Protein AF-A0A7R9QXA3-F1 (afdb_monomer_lite)

Radius of gyration: 23.22 Å; chains: 1; bounding box: 45×48×70 Å

Structure (mmCIF, N/CA/C/O backbone):
data_AF-A0A7R9QXA3-F1
#
_entry.id   AF-A0A7R9QXA3-F1
#
loop_
_atom_site.group_PDB
_atom_site.id
_atom_site.type_symbol
_atom_site.label_atom_id
_atom_site.label_alt_id
_atom_site.label_comp_id
_atom_site.label_asym_id
_atom_site.label_entity_id
_atom_site.label_seq_id
_atom_site.pdbx_PDB_ins_code
_atom_site.Cartn_x
_atom_site.Cartn_y
_atom_site.Cartn_z
_atom_site.occupancy
_atom_site.B_iso_or_equiv
_atom_site.auth_seq_id
_atom_site.auth_comp_id
_atom_site.auth_asym_id
_atom_site.auth_atom_id
_atom_site.pdbx_PDB_model_num
ATOM 1 N N . MET A 1 1 ? 7.441 -23.149 42.190 1.00 55.53 1 MET A N 1
ATOM 2 C CA . MET A 1 1 ? 7.348 -21.675 42.296 1.00 55.53 1 MET A CA 1
ATOM 3 C C . MET A 1 1 ? 7.356 -21.295 43.774 1.00 55.53 1 MET A C 1
ATOM 5 O O . MET A 1 1 ? 6.977 -22.142 44.576 1.00 55.53 1 MET A O 1
ATOM 9 N N . SER A 1 2 ? 7.862 -20.114 44.147 1.00 54.97 2 SER A N 1
ATOM 10 C CA . SER A 1 2 ? 8.079 -19.719 45.555 1.00 54.97 2 SER A CA 1
ATOM 11 C C . SER A 1 2 ? 6.863 -19.066 46.222 1.00 54.97 2 SER A C 1
ATOM 13 O O . SER A 1 2 ? 6.828 -18.994 47.446 1.00 54.97 2 SER A O 1
ATOM 15 N N . GLY A 1 3 ? 5.878 -18.591 45.449 1.00 56.03 3 GLY A N 1
ATOM 16 C CA . GLY A 1 3 ? 4.707 -17.869 45.967 1.00 56.03 3 GLY A CA 1
ATOM 17 C C . GLY A 1 3 ? 5.020 -16.459 46.485 1.00 56.03 3 GLY A C 1
ATOM 18 O O . GLY A 1 3 ? 4.119 -15.750 46.926 1.00 56.03 3 GLY A O 1
ATOM 19 N N . GLU A 1 4 ? 6.280 -16.027 46.422 1.00 53.72 4 GLU A N 1
ATOM 20 C CA . GLU A 1 4 ? 6.673 -14.659 46.749 1.00 53.72 4 GLU A CA 1
ATOM 21 C C . GLU A 1 4 ? 6.278 -13.708 45.607 1.00 53.72 4 GLU A C 1
ATOM 23 O O . GLU A 1 4 ? 6.425 -14.038 44.431 1.00 53.72 4 GLU A O 1
ATOM 28 N N . ASN A 1 5 ? 5.779 -12.516 45.952 1.00 57.50 5 ASN A N 1
ATOM 29 C CA . ASN A 1 5 ? 5.377 -11.460 45.009 1.00 57.50 5 ASN A CA 1
ATOM 30 C C . ASN A 1 5 ? 4.320 -11.863 43.959 1.00 57.50 5 ASN A C 1
ATOM 32 O O . ASN A 1 5 ? 4.353 -11.344 42.847 1.00 57.50 5 ASN A O 1
ATOM 36 N N . TYR A 1 6 ? 3.367 -12.732 44.318 1.00 66.75 6 TYR A N 1
ATOM 37 C CA . TYR A 1 6 ? 2.263 -13.177 43.444 1.00 66.75 6 TYR A CA 1
ATOM 38 C C . TYR A 1 6 ? 2.692 -14.014 42.228 1.00 66.75 6 TYR A C 1
ATOM 40 O O . TYR A 1 6 ? 1.906 -14.218 41.315 1.00 66.75 6 TYR A O 1
ATOM 48 N N . ALA A 1 7 ? 3.910 -14.563 42.223 1.00 65.12 7 ALA A N 1
ATOM 49 C CA . ALA A 1 7 ? 4.328 -15.526 41.207 1.00 65.12 7 ALA A CA 1
ATOM 50 C C . ALA A 1 7 ? 3.708 -16.911 41.485 1.00 65.12 7 ALA A C 1
ATOM 52 O O . ALA A 1 7 ? 4.357 -17.801 42.051 1.00 65.12 7 ALA A O 1
ATOM 53 N N . ASP A 1 8 ? 2.430 -17.071 41.138 1.00 78.38 8 ASP A N 1
ATOM 54 C CA . ASP A 1 8 ? 1.644 -18.291 41.358 1.00 78.38 8 ASP A CA 1
ATOM 55 C C . ASP A 1 8 ? 1.136 -18.973 40.070 1.00 78.38 8 ASP A C 1
ATOM 57 O O . ASP A 1 8 ? 0.600 -20.088 40.138 1.00 78.38 8 ASP A O 1
ATOM 61 N N . SER A 1 9 ? 1.408 -18.344 38.924 1.00 83.69 9 SER A N 1
ATOM 62 C CA . SER A 1 9 ? 1.053 -18.731 37.559 1.00 83.69 9 SER A CA 1
ATOM 63 C C . SER A 1 9 ? 2.282 -19.077 36.706 1.00 83.69 9 SER A C 1
ATOM 65 O O . SER A 1 9 ? 3.406 -18.683 37.015 1.00 83.69 9 SER A O 1
ATOM 67 N N . TRP A 1 10 ? 2.090 -19.856 35.635 1.00 80.81 10 TRP A N 1
ATOM 68 C CA . TRP A 1 10 ? 3.156 -20.174 34.664 1.00 80.81 10 TRP A CA 1
ATOM 69 C C . TRP A 1 10 ? 3.353 -19.040 33.654 1.00 80.81 10 TRP A C 1
ATOM 71 O O . TRP A 1 10 ? 4.457 -18.874 33.139 1.00 80.81 10 TRP A O 1
ATOM 81 N N . ILE A 1 11 ? 2.318 -18.227 33.432 1.00 81.00 11 ILE A N 1
ATOM 82 C CA . ILE A 1 11 ? 2.382 -16.990 32.655 1.00 81.00 11 ILE A CA 1
ATOM 83 C C . ILE A 1 11 ? 1.708 -15.880 33.474 1.00 81.00 11 ILE A C 1
ATOM 85 O O . ILE A 1 11 ? 0.520 -15.979 33.770 1.00 81.00 11 ILE A O 1
ATOM 89 N N . ASP A 1 12 ? 2.465 -14.832 33.809 1.00 81.00 12 ASP A N 1
ATOM 90 C CA . ASP A 1 12 ? 1.991 -13.592 34.446 1.00 81.00 12 ASP A CA 1
ATOM 91 C C . ASP A 1 12 ? 2.119 -12.458 33.420 1.00 81.00 12 ASP A C 1
ATOM 93 O O . ASP A 1 12 ? 3.227 -12.107 33.001 1.00 81.00 12 ASP A O 1
ATOM 97 N N . VAL A 1 13 ? 0.980 -11.909 32.994 1.00 75.56 13 VAL A N 1
ATOM 98 C CA . VAL A 1 13 ? 0.919 -10.817 32.019 1.00 75.56 13 VAL A CA 1
ATOM 99 C C . VAL A 1 13 ? 0.443 -9.528 32.677 1.00 75.56 13 VAL A C 1
ATOM 101 O O . VAL A 1 13 ? -0.593 -9.474 33.348 1.00 75.56 13 VAL A O 1
ATOM 104 N N . LYS A 1 14 ? 1.187 -8.450 32.409 1.00 74.81 14 LYS A N 1
ATOM 105 C CA . LYS A 1 14 ? 0.900 -7.079 32.848 1.00 74.81 14 LYS A CA 1
ATOM 106 C C . LYS A 1 14 ? 0.872 -6.176 31.615 1.00 74.81 14 LYS A C 1
ATOM 108 O O . LYS A 1 14 ? 1.889 -6.063 30.944 1.00 74.81 14 LYS A O 1
ATOM 113 N N . GLY A 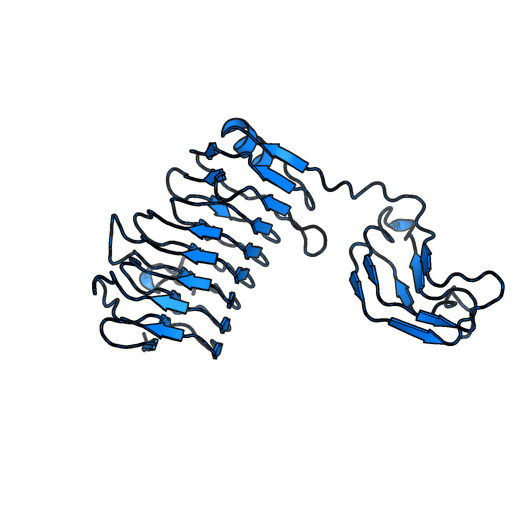1 15 ? -0.260 -5.529 31.328 1.00 65.88 15 GLY A N 1
ATOM 114 C CA . GLY A 1 15 ? -0.445 -4.687 30.126 1.00 65.88 15 GLY A CA 1
ATOM 115 C C . GLY A 1 15 ? -1.594 -5.151 29.216 1.00 65.88 15 GLY A C 1
ATOM 116 O O . GLY A 1 15 ? -2.358 -6.030 29.608 1.00 65.88 15 GLY A O 1
ATOM 117 N N . GLU A 1 16 ? -1.766 -4.532 28.045 1.00 70.69 16 GLU A N 1
ATOM 118 C CA . GLU A 1 16 ? -2.923 -4.738 27.145 1.00 70.69 16 GLU A CA 1
ATOM 119 C C . GLU A 1 16 ? -2.516 -5.275 25.764 1.00 70.69 16 GLU A C 1
ATOM 121 O O . GLU A 1 16 ? -1.394 -5.036 25.320 1.00 70.69 16 GLU A O 1
ATOM 126 N N . GLY A 1 17 ? -3.456 -5.921 25.066 1.00 65.38 17 GLY A N 1
ATOM 127 C CA . GLY A 1 17 ? -3.336 -6.257 23.640 1.00 65.38 17 GLY A CA 1
ATOM 128 C C . GLY A 1 17 ? -2.433 -7.449 23.309 1.00 65.38 17 GLY A C 1
ATOM 129 O O . GLY A 1 17 ? -2.059 -7.637 22.152 1.00 65.38 17 GLY A O 1
ATOM 130 N N . TYR A 1 18 ? -2.071 -8.270 24.293 1.00 73.94 18 TYR A N 1
ATOM 131 C CA . TYR A 1 18 ? -1.284 -9.476 24.056 1.00 73.94 18 TYR A CA 1
ATOM 132 C C . TYR A 1 18 ? -2.115 -10.538 23.337 1.00 73.94 18 TYR A C 1
ATOM 134 O O . TYR A 1 18 ? -3.265 -10.784 23.682 1.00 73.94 18 TYR A O 1
ATOM 142 N N . THR A 1 19 ? -1.519 -11.227 22.372 1.00 76.75 19 THR A N 1
ATOM 143 C CA . THR A 1 19 ? -2.078 -12.467 21.825 1.00 76.75 19 THR A CA 1
ATOM 144 C C . THR A 1 19 ? -1.227 -13.641 22.303 1.00 76.75 19 THR A C 1
ATOM 146 O O . THR A 1 19 ? -0.012 -13.642 22.141 1.00 76.75 19 THR A O 1
ATOM 149 N N . ILE A 1 20 ? -1.874 -14.614 22.931 1.00 69.56 20 ILE A N 1
ATOM 150 C CA . ILE A 1 20 ? -1.326 -15.826 23.530 1.00 69.56 20 ILE A CA 1
ATOM 151 C C . ILE A 1 20 ? -2.040 -16.971 22.816 1.00 69.56 20 ILE A C 1
ATOM 153 O O . ILE A 1 20 ? -3.255 -17.052 22.885 1.00 69.56 20 ILE A O 1
ATOM 157 N N . GLU A 1 21 ? -1.328 -17.805 22.070 1.00 61.28 21 GLU A N 1
ATOM 158 C CA . GLU A 1 21 ? -1.884 -18.931 21.303 1.00 61.28 21 GLU A CA 1
ATOM 159 C C . GLU A 1 21 ? -0.980 -20.179 21.542 1.00 61.28 21 GLU A C 1
ATOM 161 O O . GLU A 1 21 ? 0.178 -20.009 21.907 1.00 61.28 21 GLU A O 1
ATOM 166 N N . ASP A 1 22 ? -1.454 -21.416 21.359 1.00 71.50 22 ASP A N 1
ATOM 167 C CA . ASP A 1 22 ? -0.717 -22.714 21.479 1.00 71.50 22 ASP A CA 1
ATOM 168 C C . ASP A 1 22 ? -0.169 -23.204 22.852 1.00 71.50 22 ASP A C 1
ATOM 170 O O . ASP A 1 22 ? 0.893 -23.828 22.874 1.00 71.50 22 ASP A O 1
ATOM 174 N N . ASN A 1 23 ? -0.847 -23.053 24.006 1.00 67.56 23 ASN A N 1
ATOM 175 C CA . ASN A 1 23 ? -0.221 -23.437 25.304 1.00 67.56 23 ASN A CA 1
ATOM 176 C C . ASN A 1 23 ? -0.635 -24.800 25.939 1.00 67.56 23 ASN A C 1
ATOM 178 O O . ASN A 1 23 ? -1.716 -25.341 25.772 1.00 67.56 23 ASN A O 1
ATOM 182 N N . GLU A 1 24 ? 0.211 -25.397 26.779 1.00 71.00 24 GLU A N 1
ATOM 183 C CA . GLU A 1 24 ? -0.114 -26.590 27.592 1.00 71.00 24 GLU A CA 1
ATOM 184 C C . GLU A 1 24 ? 0.810 -26.611 28.824 1.00 71.00 24 GLU A C 1
ATOM 186 O O . GLU A 1 24 ? 2.021 -26.461 28.698 1.00 71.00 24 GLU A O 1
ATOM 191 N N . GLY A 1 25 ? 0.260 -26.749 30.030 1.00 75.50 25 GLY A N 1
ATOM 192 C CA . GLY A 1 25 ? 0.951 -26.577 31.306 1.00 75.50 25 GLY A CA 1
ATOM 193 C C . GLY A 1 25 ? 0.484 -27.578 32.357 1.00 75.50 25 GLY A C 1
ATOM 194 O O . GLY A 1 25 ? -0.698 -27.920 32.455 1.00 75.50 25 GLY A O 1
ATOM 195 N N . ASN A 1 26 ? 1.428 -28.059 33.169 1.00 73.00 26 ASN A N 1
ATOM 196 C CA . ASN A 1 26 ? 1.184 -29.079 34.185 1.00 73.00 26 ASN A CA 1
ATOM 197 C C . ASN A 1 26 ? 1.869 -28.697 35.508 1.00 73.00 26 ASN A C 1
ATOM 199 O O . ASN A 1 26 ? 3.085 -28.836 35.641 1.00 73.00 26 ASN A O 1
ATOM 203 N N . HIS A 1 27 ? 1.044 -28.285 36.474 1.00 74.75 27 HIS A N 1
ATOM 204 C CA . HIS A 1 27 ? 1.327 -27.744 37.809 1.00 74.75 27 HIS A CA 1
ATOM 205 C C . HIS A 1 27 ? 1.565 -26.236 37.906 1.00 74.75 27 HIS A C 1
ATOM 207 O O . HIS A 1 27 ? 2.519 -25.688 37.357 1.00 74.75 27 HIS A O 1
ATOM 213 N N . SER A 1 28 ? 0.755 -25.593 38.748 1.00 74.56 28 SER A N 1
ATOM 214 C CA . SER A 1 28 ? 0.974 -24.232 39.234 1.00 74.56 28 SER A CA 1
ATOM 215 C C . SER A 1 28 ? 0.643 -24.112 40.724 1.00 74.56 28 SER A C 1
ATOM 217 O O . SER A 1 28 ? 0.016 -25.004 41.300 1.00 74.56 28 SER A O 1
ATOM 219 N N . LEU A 1 29 ? 1.109 -23.041 41.379 1.00 76.12 29 LEU A N 1
ATOM 220 C CA . LEU A 1 29 ? 0.797 -22.823 42.798 1.00 76.12 29 LEU A CA 1
ATOM 221 C C . LEU A 1 29 ? -0.662 -22.430 42.992 1.00 76.12 29 LEU A C 1
ATOM 223 O O . LEU A 1 29 ? -1.274 -22.838 43.979 1.00 76.12 29 LEU A O 1
ATOM 227 N N . LEU A 1 30 ? -1.199 -21.651 42.057 1.00 82.12 30 LEU A N 1
ATOM 228 C CA . LEU A 1 30 ? -2.597 -21.276 42.043 1.00 82.12 30 LEU A CA 1
ATOM 229 C C . LEU A 1 30 ? -3.110 -21.322 40.609 1.00 82.12 30 LEU A C 1
ATOM 231 O O . LEU A 1 30 ? -3.679 -22.333 40.202 1.00 82.12 30 LEU A O 1
ATOM 235 N N . ASP A 1 31 ? -2.875 -20.269 39.837 1.00 83.00 31 ASP A N 1
ATOM 236 C CA . ASP A 1 31 ? -3.493 -20.097 38.531 1.00 83.00 31 ASP A CA 1
ATOM 237 C C . ASP A 1 31 ? -2.641 -20.650 37.412 1.00 83.00 31 ASP A C 1
ATOM 239 O O . ASP A 1 31 ? -1.453 -20.919 37.557 1.00 83.00 31 ASP A O 1
ATOM 243 N N . GLY A 1 32 ? -3.281 -20.867 36.278 1.00 85.06 32 GLY A N 1
ATOM 244 C CA . GLY A 1 32 ? -2.578 -21.199 35.085 1.00 85.06 32 GLY A CA 1
ATOM 245 C C . GLY A 1 32 ? -1.896 -19.947 34.523 1.00 85.06 32 GLY A C 1
ATOM 246 O O . GLY A 1 32 ? -0.741 -19.649 34.812 1.00 85.06 32 GLY A O 1
ATOM 247 N N . ILE A 1 33 ? -2.654 -19.191 33.753 1.00 86.25 33 ILE A N 1
ATOM 248 C CA . ILE A 1 33 ? -2.251 -17.893 33.226 1.00 86.25 33 ILE A CA 1
ATOM 249 C C . ILE A 1 33 ? -2.926 -16.819 34.068 1.00 86.25 33 ILE A C 1
ATOM 251 O O . ILE A 1 33 ? -4.134 -16.894 34.295 1.00 86.25 33 ILE A O 1
ATOM 255 N N . GLN A 1 34 ? -2.171 -15.834 34.541 1.00 85.56 34 GLN A N 1
ATOM 256 C CA . GLN A 1 34 ? -2.676 -14.745 35.366 1.00 85.56 34 GLN A CA 1
ATOM 257 C C . GLN A 1 34 ? -2.498 -13.406 34.658 1.00 85.56 34 GLN A C 1
ATOM 259 O O . GLN A 1 34 ? -1.437 -13.085 34.123 1.00 85.56 34 GLN A O 1
ATOM 264 N N . LEU A 1 35 ? -3.571 -12.621 34.668 1.00 78.88 35 LEU A N 1
ATOM 265 C CA . LEU A 1 35 ? -3.619 -11.285 34.088 1.00 78.88 35 LEU A CA 1
ATOM 266 C C . LEU A 1 35 ? -3.746 -10.264 35.219 1.00 78.88 35 LEU A C 1
ATOM 268 O O . LEU A 1 35 ? -4.696 -10.319 36.013 1.00 78.88 35 LEU A O 1
ATOM 272 N N . HIS A 1 36 ? -2.806 -9.318 35.280 1.00 71.94 36 HIS A N 1
ATOM 273 C CA . HIS A 1 36 ? -2.823 -8.249 36.274 1.00 71.94 36 HIS A CA 1
ATOM 274 C C . HIS A 1 36 ? -3.273 -6.914 35.695 1.00 71.94 36 HIS A C 1
ATOM 276 O O . HIS A 1 36 ? -2.752 -6.412 34.697 1.00 71.94 36 HIS A O 1
ATOM 282 N N . TYR A 1 37 ? -4.154 -6.272 36.454 1.00 66.56 37 TYR A N 1
ATOM 283 C CA . TYR A 1 37 ? -4.395 -4.844 36.357 1.00 66.56 37 TYR A CA 1
ATOM 284 C C . TYR A 1 37 ? -3.283 -4.064 37.074 1.00 66.56 37 TYR A C 1
ATOM 286 O O . TYR A 1 37 ? -2.961 -4.335 38.234 1.00 66.56 37 TYR A O 1
ATOM 294 N N . VAL A 1 38 ? -2.703 -3.068 36.400 1.00 65.31 38 VAL A N 1
ATOM 295 C CA . VAL A 1 38 ? -1.665 -2.205 36.979 1.00 65.31 38 VAL A CA 1
ATOM 296 C C . VAL A 1 38 ? -2.313 -0.929 37.526 1.00 65.31 38 VAL A C 1
ATOM 298 O O . VAL A 1 38 ? -2.540 0.037 36.799 1.00 65.31 38 VAL A O 1
ATOM 301 N N . GLU A 1 39 ? -2.571 -0.898 38.840 1.00 59.47 39 GLU A N 1
ATOM 302 C CA . GLU A 1 39 ? -3.302 0.193 39.520 1.00 59.47 39 GLU A CA 1
ATOM 303 C C . GLU A 1 39 ? -2.738 1.601 39.270 1.00 59.47 39 GLU A C 1
ATOM 305 O O . GLU A 1 39 ? -3.495 2.572 39.237 1.00 59.47 39 GLU A O 1
ATOM 310 N N . LYS A 1 40 ? -1.420 1.735 39.071 1.00 60.38 40 LYS A N 1
ATOM 311 C CA . LYS A 1 40 ? -0.781 3.039 38.827 1.00 60.38 40 LYS A CA 1
ATOM 312 C C . LYS A 1 40 ? -0.994 3.579 37.411 1.00 60.38 40 LYS A C 1
ATOM 314 O O . LYS A 1 40 ? -0.894 4.788 37.231 1.00 60.38 40 LYS A O 1
ATOM 319 N N . ALA A 1 41 ? -1.272 2.715 36.435 1.00 54.88 41 ALA A N 1
ATOM 320 C CA . ALA A 1 41 ? -1.458 3.114 35.041 1.00 54.88 41 ALA A CA 1
ATOM 321 C C . ALA A 1 41 ? -2.935 3.347 34.679 1.00 54.88 41 ALA A C 1
ATOM 323 O O . ALA A 1 41 ? -3.209 4.033 33.704 1.00 54.88 41 ALA A O 1
ATOM 324 N N . LYS A 1 42 ? -3.887 2.814 35.464 1.00 54.06 42 LYS A N 1
ATOM 325 C CA . LYS A 1 42 ? -5.330 2.769 35.137 1.00 54.06 42 LYS A CA 1
ATOM 326 C C . LYS A 1 42 ? -5.683 2.089 33.801 1.00 54.06 42 LYS A C 1
ATOM 328 O O . LYS A 1 42 ? -6.824 2.170 33.366 1.00 54.06 42 LYS A O 1
ATOM 333 N N . VAL A 1 43 ? -4.720 1.399 33.197 1.00 55.22 43 VAL A N 1
ATOM 334 C CA . VAL A 1 43 ? -4.818 0.610 31.963 1.00 55.22 43 VAL A CA 1
ATOM 335 C C . VAL A 1 43 ? -3.925 -0.624 32.132 1.00 55.22 43 VAL A C 1
ATOM 337 O O . VAL A 1 43 ? -2.875 -0.536 32.780 1.00 55.22 43 VAL A O 1
ATOM 340 N N . GLY A 1 44 ? -4.351 -1.784 31.632 1.00 62.91 44 GLY A N 1
ATOM 341 C CA . GLY A 1 44 ? -3.630 -3.054 31.795 1.00 62.91 44 GLY A CA 1
ATOM 342 C C . GLY A 1 44 ? -4.520 -4.258 32.113 1.00 62.91 44 GLY A C 1
ATOM 343 O O . GLY A 1 44 ? -5.502 -4.153 32.841 1.00 62.91 44 GLY A O 1
ATOM 344 N N . GLY A 1 45 ? -4.144 -5.420 31.585 1.00 64.94 45 GLY A N 1
ATOM 345 C CA . GLY A 1 45 ? -4.890 -6.676 31.669 1.00 64.94 45 GLY A CA 1
ATOM 346 C C . GLY A 1 45 ? -5.964 -6.845 30.587 1.00 64.94 45 GLY A C 1
ATOM 347 O O . GLY A 1 45 ? -6.545 -7.920 30.494 1.00 64.94 45 GLY A O 1
ATOM 348 N N . CYS A 1 46 ? -6.193 -5.834 29.743 1.00 69.00 46 CYS A N 1
ATOM 349 C CA . CYS A 1 46 ? -7.307 -5.781 28.792 1.00 69.00 46 CYS A CA 1
ATOM 350 C C . CYS A 1 46 ? -6.946 -6.257 27.377 1.00 69.00 46 CYS A C 1
ATOM 352 O O . CYS A 1 46 ? -5.796 -6.179 26.952 1.00 69.00 46 CYS A O 1
ATOM 354 N N . GLU A 1 47 ? -7.962 -6.717 26.640 1.00 68.62 47 GLU A N 1
ATOM 355 C CA . GLU A 1 47 ? -7.881 -7.105 25.215 1.00 68.62 47 GLU A CA 1
ATOM 356 C C . GLU A 1 47 ? -6.865 -8.202 24.886 1.00 68.62 47 GLU A C 1
ATOM 358 O O . GLU A 1 47 ? -6.455 -8.366 23.739 1.00 68.62 47 GLU A O 1
ATOM 363 N N . ASN A 1 48 ? -6.475 -8.978 25.893 1.00 71.94 48 ASN A N 1
ATOM 364 C CA . ASN A 1 48 ? -5.563 -10.087 25.704 1.00 71.94 48 ASN A CA 1
ATOM 365 C C . ASN A 1 48 ? -6.315 -11.272 25.086 1.00 71.94 48 ASN A C 1
ATOM 367 O O . ASN A 1 48 ? -7.333 -11.720 25.617 1.00 71.94 48 ASN A O 1
ATOM 371 N N . LYS A 1 49 ? -5.828 -11.790 23.962 1.00 67.62 49 LYS A N 1
ATOM 372 C CA . LYS A 1 49 ? -6.319 -13.017 23.330 1.00 67.62 49 LYS A CA 1
ATOM 373 C C . LYS A 1 49 ? -5.505 -14.186 23.886 1.00 67.62 49 LYS A C 1
ATOM 375 O O . LYS A 1 49 ? -4.292 -14.081 23.913 1.00 67.62 49 LYS A O 1
ATOM 380 N N . ILE A 1 50 ? -6.138 -15.255 24.372 1.00 72.19 50 ILE A N 1
ATOM 381 C CA . ILE A 1 50 ? -5.463 -16.408 25.007 1.00 72.19 50 ILE A CA 1
ATOM 382 C C . ILE A 1 50 ? -6.071 -17.701 24.468 1.00 72.19 50 ILE A C 1
ATOM 384 O O . ILE A 1 50 ? -7.251 -17.946 24.719 1.00 72.19 50 ILE A O 1
ATOM 388 N N . ILE A 1 51 ? -5.335 -18.478 23.674 1.00 56.16 51 ILE A N 1
ATOM 389 C CA . ILE A 1 51 ? -5.853 -19.633 22.946 1.00 56.16 51 ILE A CA 1
ATOM 390 C C . ILE A 1 51 ? -4.885 -20.827 22.874 1.00 56.16 51 ILE A C 1
ATOM 392 O O . ILE A 1 51 ? -3.674 -20.726 22.999 1.00 56.16 51 ILE A O 1
ATOM 396 N N . HIS A 1 52 ? -5.498 -21.996 22.668 1.00 64.44 52 HIS A N 1
ATOM 397 C CA . HIS A 1 52 ? -4.929 -23.352 22.636 1.00 64.44 52 HIS A CA 1
ATOM 398 C C . HIS A 1 52 ? -4.229 -23.843 23.923 1.00 64.44 52 HIS A C 1
ATOM 400 O O . HIS A 1 52 ? -3.540 -24.852 23.861 1.00 64.44 52 HIS A O 1
ATOM 406 N N . ASP A 1 53 ? -4.466 -23.211 25.075 1.00 63.25 53 ASP A N 1
ATOM 407 C CA . ASP A 1 53 ? -3.982 -23.606 26.408 1.00 63.25 53 ASP A CA 1
ATOM 408 C C . ASP A 1 53 ? -4.582 -24.935 26.946 1.00 63.25 53 ASP A C 1
ATOM 410 O O . ASP A 1 53 ? -5.796 -25.142 26.895 1.00 63.25 53 ASP A O 1
ATOM 414 N N . LYS A 1 54 ? -3.789 -25.810 27.584 1.00 72.12 54 LYS A N 1
ATOM 415 C CA . LYS A 1 54 ? -4.257 -26.973 28.377 1.00 72.12 54 LYS A CA 1
ATOM 416 C C . LYS A 1 54 ? -3.644 -26.990 29.775 1.00 72.12 54 LYS A C 1
ATOM 418 O O . LYS A 1 54 ? -2.436 -27.102 29.905 1.00 72.12 54 LYS A O 1
ATOM 423 N N . CYS A 1 55 ? -4.461 -26.967 30.827 1.00 84.06 55 CYS A N 1
ATOM 424 C CA . CYS A 1 55 ? -3.982 -26.925 32.214 1.00 84.06 55 CYS A CA 1
ATOM 425 C C . CYS A 1 55 ? -4.249 -28.221 32.989 1.00 84.06 55 CYS A C 1
ATOM 427 O O . CYS A 1 55 ? -5.375 -28.721 33.000 1.00 84.06 55 CYS A O 1
ATOM 429 N N . ALA A 1 56 ? -3.259 -28.696 33.745 1.00 85.62 56 ALA A N 1
ATOM 430 C CA . ALA A 1 56 ? -3.406 -29.779 34.719 1.00 85.62 56 ALA A CA 1
ATOM 431 C C . ALA A 1 56 ? -2.659 -29.468 36.028 1.00 85.62 56 ALA A C 1
ATOM 433 O O . ALA A 1 56 ? -1.709 -28.690 36.039 1.00 85.62 56 ALA A O 1
ATOM 434 N N . GLY A 1 57 ? -3.087 -30.065 37.146 1.00 83.94 57 GLY A N 1
ATOM 435 C CA . GLY A 1 57 ? -2.366 -29.966 38.426 1.00 83.94 57 GLY A CA 1
ATOM 436 C C . GLY A 1 57 ? -2.375 -28.580 39.092 1.00 83.94 57 GLY A C 1
ATOM 437 O O . GLY A 1 57 ? -1.417 -28.240 39.780 1.00 83.94 57 GLY A O 1
ATOM 438 N N . LEU A 1 58 ? -3.420 -27.772 38.878 1.00 85.88 58 LEU A N 1
ATOM 439 C CA . LEU A 1 58 ? -3.547 -26.433 39.470 1.00 85.88 58 LEU A CA 1
ATOM 440 C C . LEU A 1 58 ? -3.737 -26.486 40.995 1.00 85.88 58 LEU A C 1
ATOM 442 O O . LEU A 1 58 ? -4.327 -27.429 41.535 1.00 85.88 58 LEU A O 1
ATOM 446 N N . GLY A 1 59 ? -3.277 -25.440 41.683 1.00 81.94 59 GLY A N 1
ATOM 447 C CA . GLY A 1 59 ? -3.477 -25.271 43.120 1.00 81.94 59 GLY A CA 1
ATOM 448 C C . GLY A 1 59 ? -4.953 -25.182 43.520 1.00 81.94 59 GLY A C 1
ATOM 449 O O . GLY A 1 59 ? -5.837 -24.885 42.712 1.00 81.94 59 GLY A O 1
ATOM 450 N N . LYS A 1 60 ? -5.255 -25.439 44.800 1.00 84.31 60 LYS A N 1
ATOM 451 C CA . LYS A 1 60 ? -6.640 -25.438 45.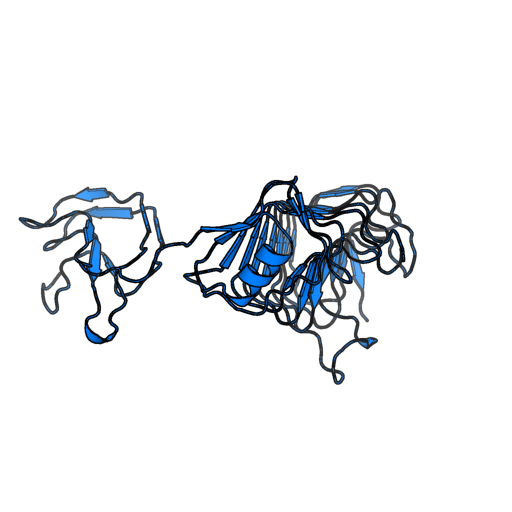300 1.00 84.31 60 LYS A CA 1
ATOM 452 C C . LYS A 1 60 ? -7.282 -24.057 45.112 1.00 84.31 60 LYS A C 1
ATOM 454 O O . LYS A 1 60 ? -6.934 -23.116 45.816 1.00 84.31 60 LYS A O 1
ATOM 459 N N . GLY A 1 61 ? -8.277 -23.983 44.227 1.00 81.75 61 GLY A N 1
ATOM 460 C CA . GLY A 1 61 ? -9.012 -22.752 43.913 1.00 81.75 61 GLY A CA 1
ATOM 461 C C . GLY A 1 61 ? -8.460 -21.961 42.724 1.00 81.75 61 GLY A C 1
ATOM 462 O O . GLY A 1 61 ? -9.037 -20.932 42.384 1.00 81.75 61 GLY A O 1
ATOM 463 N N . GLY A 1 62 ? -7.393 -22.446 42.090 1.00 83.25 62 GLY A N 1
ATOM 464 C CA . GLY A 1 62 ? -6.805 -21.837 40.906 1.00 83.25 62 GLY A CA 1
ATOM 465 C C . GLY A 1 62 ? -7.603 -22.064 39.627 1.00 83.25 62 GLY A C 1
ATOM 466 O O . GLY A 1 62 ? -8.338 -23.049 39.494 1.00 83.25 62 GLY A O 1
ATOM 467 N N . LYS A 1 63 ? -7.450 -21.149 38.669 1.00 85.88 63 LYS A N 1
ATOM 468 C CA . LYS A 1 63 ? -8.104 -21.205 37.353 1.00 85.88 63 LYS A CA 1
ATOM 469 C C . LYS A 1 63 ? -7.069 -21.374 36.254 1.00 85.88 63 LYS A C 1
ATOM 471 O O . LYS A 1 63 ? -5.995 -20.804 36.347 1.00 85.88 63 LYS A O 1
ATOM 476 N N . CYS A 1 64 ? -7.406 -22.090 35.181 1.00 84.75 64 CYS A N 1
ATOM 477 C CA . CYS A 1 64 ? -6.512 -22.226 34.023 1.00 84.75 64 CYS A CA 1
ATOM 478 C C . CYS A 1 64 ? -6.153 -20.862 33.409 1.00 84.75 64 CYS A C 1
ATOM 480 O O . CYS A 1 64 ? -5.002 -20.629 33.063 1.00 84.75 64 CYS A O 1
ATOM 482 N N . VAL A 1 65 ? -7.109 -19.932 33.390 1.00 85.19 65 VAL A N 1
ATOM 483 C CA . VAL A 1 65 ? -6.870 -18.506 33.157 1.00 85.19 65 VAL A CA 1
ATOM 484 C C . VAL A 1 65 ? -7.563 -17.732 34.278 1.00 85.19 65 VAL A C 1
ATOM 486 O O . VAL A 1 65 ? -8.772 -17.890 34.484 1.00 85.19 65 VAL A O 1
ATOM 489 N N . ASN A 1 66 ? -6.814 -16.928 35.032 1.00 85.31 66 ASN A N 1
ATOM 490 C CA . ASN A 1 66 ? -7.350 -16.011 36.029 1.00 85.31 66 ASN A CA 1
ATOM 491 C C . ASN A 1 66 ? -7.255 -14.570 35.533 1.00 85.31 66 ASN A C 1
ATOM 493 O O . ASN A 1 66 ? -6.213 -13.919 35.616 1.00 85.31 66 ASN A O 1
ATOM 497 N N . ASP A 1 67 ? -8.392 -14.086 35.046 1.00 75.75 67 ASP A N 1
ATOM 498 C CA . ASP A 1 67 ? -8.588 -12.687 34.716 1.00 75.75 67 ASP A CA 1
ATOM 499 C C . ASP A 1 67 ? -9.179 -11.939 35.918 1.00 75.75 67 ASP A C 1
ATOM 501 O O . ASP A 1 67 ? -10.329 -12.151 36.323 1.00 75.75 67 ASP A O 1
ATOM 505 N N . SER A 1 68 ? -8.354 -11.081 36.515 1.00 69.81 68 SER A N 1
ATOM 506 C CA . SER A 1 68 ? -8.728 -10.217 37.635 1.00 69.81 68 SER A CA 1
ATOM 507 C C . SER A 1 68 ? -8.919 -8.752 37.223 1.00 69.81 68 SER A C 1
ATOM 509 O O . SER A 1 68 ? -9.168 -7.900 38.084 1.00 69.81 68 SER A O 1
ATOM 511 N N . SER A 1 69 ? -8.841 -8.446 35.922 1.00 64.19 69 SER A N 1
ATOM 512 C CA . SER A 1 69 ? -8.965 -7.091 35.387 1.00 64.19 69 SER A CA 1
ATOM 513 C C . SER A 1 69 ? -10.425 -6.611 35.454 1.00 64.19 69 SER A C 1
ATOM 515 O O . SER A 1 69 ? -11.254 -6.811 34.576 1.00 64.19 69 SER A O 1
ATOM 517 N N . LYS A 1 70 ? -10.803 -5.992 36.579 1.00 55.38 70 LYS A N 1
ATOM 518 C CA . LYS A 1 70 ? -12.194 -5.556 36.825 1.00 55.38 70 LYS A CA 1
ATOM 519 C C . LYS A 1 70 ? -12.591 -4.254 36.120 1.00 55.38 70 LYS A C 1
ATOM 521 O O . LYS A 1 70 ? -13.757 -3.876 36.197 1.00 55.38 70 LYS A O 1
ATOM 526 N N . VAL A 1 71 ? -11.655 -3.559 35.473 1.00 56.69 71 VAL A N 1
ATOM 527 C CA . VAL A 1 71 ? -11.891 -2.247 34.853 1.00 56.69 71 VAL A CA 1
ATOM 528 C C . VAL A 1 71 ? -11.174 -2.181 33.507 1.00 56.69 71 VAL A C 1
ATOM 530 O O . VAL A 1 71 ? -10.079 -1.644 33.403 1.00 56.69 71 VAL A O 1
ATOM 533 N N . CYS A 1 72 ? -11.806 -2.727 32.472 1.00 57.09 72 CYS A N 1
ATOM 534 C CA . CYS A 1 72 ? -11.456 -2.422 31.087 1.00 57.09 72 CYS A CA 1
ATOM 535 C C . CYS A 1 72 ? -12.372 -1.305 30.580 1.00 57.09 72 CYS A C 1
ATOM 537 O O . CYS A 1 72 ? -13.301 -1.534 29.809 1.00 57.09 72 CYS A O 1
ATOM 539 N N . GLU A 1 73 ? -12.141 -0.080 31.050 1.00 54.78 73 GLU A N 1
ATOM 540 C CA . GLU A 1 73 ? -12.710 1.120 30.430 1.00 54.78 73 GLU A CA 1
ATOM 541 C C . GLU A 1 73 ? -11.705 1.662 29.406 1.00 54.78 73 GLU A C 1
ATOM 543 O O . GLU A 1 73 ? -10.979 2.617 29.661 1.00 54.78 73 GLU A O 1
ATOM 548 N N . GLY A 1 74 ? -11.618 1.004 28.249 1.00 56.06 74 GLY A N 1
ATOM 549 C CA . GLY A 1 74 ? -10.688 1.389 27.185 1.00 56.06 74 GLY A CA 1
ATOM 550 C C . GLY A 1 74 ? -10.462 0.241 26.216 1.00 56.06 74 GLY A C 1
ATOM 551 O O . GLY A 1 74 ? -9.488 -0.493 26.341 1.00 56.06 74 GLY A O 1
ATOM 552 N N . SER A 1 75 ? -11.388 0.065 25.278 1.00 50.34 75 SER A N 1
ATOM 553 C CA . SER A 1 75 ? -11.357 -1.074 24.348 1.00 50.34 75 SER A CA 1
ATOM 554 C C . SER A 1 75 ? -12.658 -1.323 23.599 1.00 50.34 75 SER A C 1
ATOM 556 O O . SER A 1 75 ? -12.895 -2.432 23.133 1.00 50.34 75 SER A O 1
ATOM 558 N N . LYS A 1 76 ? -13.567 -0.347 23.488 1.00 51.84 76 LYS A N 1
ATOM 559 C CA . LYS A 1 76 ? -14.614 -0.503 22.478 1.00 51.84 76 LYS A CA 1
ATOM 560 C C . LYS A 1 76 ? -13.965 -0.167 21.148 1.00 51.84 76 LYS A C 1
ATOM 562 O O . LYS A 1 76 ? -13.751 1.005 20.869 1.00 51.84 76 LYS A O 1
ATOM 567 N N . LYS A 1 77 ? -13.667 -1.195 20.351 1.00 62.06 77 LYS A N 1
ATOM 568 C CA . LYS A 1 77 ? -13.515 -1.064 18.900 1.00 62.06 77 LYS A CA 1
ATOM 569 C C . LYS A 1 77 ? -14.772 -0.363 18.386 1.00 62.06 77 LYS A C 1
ATOM 571 O O . LYS A 1 77 ? -15.827 -0.992 18.273 1.00 62.06 77 LYS A O 1
ATOM 576 N N . ASN A 1 78 ? -14.706 0.953 18.196 1.00 85.88 78 ASN A N 1
ATOM 577 C CA . ASN A 1 78 ? -15.859 1.699 17.722 1.00 85.88 78 ASN A CA 1
ATOM 578 C C . ASN A 1 78 ? -15.923 1.515 16.215 1.00 85.88 78 ASN A C 1
ATOM 580 O O . ASN A 1 78 ? -14.973 1.824 15.497 1.00 85.88 78 ASN A O 1
ATOM 584 N N . ILE A 1 79 ? -17.046 0.981 15.748 1.00 93.50 79 ILE A N 1
ATOM 585 C CA . ILE A 1 79 ? -17.336 0.914 14.322 1.00 93.50 79 ILE A CA 1
ATOM 586 C C . ILE A 1 79 ? -18.003 2.233 13.936 1.00 93.50 79 ILE A C 1
ATOM 588 O O . ILE A 1 79 ? -19.104 2.550 14.394 1.00 93.50 79 ILE A O 1
ATOM 592 N N . ILE A 1 80 ? -17.311 3.005 13.110 1.00 95.88 80 ILE A N 1
ATOM 593 C CA . ILE A 1 80 ? -17.774 4.250 12.516 1.00 95.88 80 ILE A CA 1
ATOM 594 C C . ILE A 1 80 ? -18.336 3.893 11.142 1.00 95.88 80 ILE A C 1
ATOM 596 O O . ILE A 1 80 ? -17.594 3.734 10.175 1.00 95.88 80 ILE A O 1
ATOM 600 N N . ASN A 1 81 ? -19.656 3.736 11.071 1.00 96.94 81 ASN A N 1
ATOM 601 C CA . ASN A 1 81 ? -20.351 3.468 9.815 1.00 96.94 81 ASN A CA 1
ATOM 602 C C . ASN A 1 81 ? -20.348 4.723 8.939 1.00 96.94 81 ASN A C 1
ATOM 604 O O . ASN A 1 81 ? -20.773 5.793 9.380 1.00 96.94 81 ASN A O 1
ATOM 608 N N . VAL A 1 82 ? -19.900 4.579 7.697 1.00 97.38 82 VAL A N 1
ATOM 609 C CA . VAL A 1 82 ? -19.715 5.678 6.751 1.00 97.38 82 VAL A CA 1
ATOM 610 C C . VAL A 1 82 ? -20.423 5.354 5.444 1.00 97.38 82 VAL A C 1
ATOM 612 O O . VAL A 1 82 ? -20.140 4.353 4.798 1.00 97.38 82 VAL A O 1
ATOM 615 N N . SER A 1 83 ? -21.309 6.239 4.998 1.00 96.94 83 SER A N 1
ATOM 616 C CA . SER A 1 83 ? -22.092 6.079 3.763 1.00 96.94 83 SER A CA 1
ATOM 617 C C . SER A 1 83 ? -21.936 7.242 2.781 1.00 96.94 83 SER A C 1
ATOM 619 O O . SER A 1 83 ? -22.447 7.193 1.664 1.00 96.94 83 SER A O 1
ATOM 621 N N . THR A 1 84 ? -21.226 8.300 3.182 1.00 96.50 84 THR A N 1
ATOM 622 C CA . THR A 1 84 ? -21.015 9.505 2.371 1.00 96.50 84 THR A CA 1
ATOM 623 C C . THR A 1 84 ? -19.589 10.036 2.490 1.00 96.50 84 THR A C 1
ATOM 625 O O . THR A 1 84 ? -18.913 9.816 3.494 1.00 96.50 84 THR A O 1
ATOM 628 N N . ASP A 1 85 ? -19.158 10.839 1.513 1.00 95.31 85 ASP A N 1
ATOM 629 C CA . ASP A 1 85 ? -17.863 11.537 1.555 1.00 95.31 85 ASP A CA 1
ATOM 630 C C . ASP A 1 85 ? -17.686 12.384 2.817 1.00 95.31 85 ASP A C 1
ATOM 632 O O . ASP A 1 85 ? -16.611 12.418 3.409 1.00 95.31 85 ASP A O 1
ATOM 636 N N . LYS A 1 86 ? -18.749 13.079 3.242 1.00 97.12 86 LYS A N 1
ATOM 637 C CA . LYS A 1 86 ? -18.709 13.953 4.420 1.00 97.12 86 LYS A CA 1
ATOM 638 C C . LYS A 1 86 ? -18.484 13.150 5.699 1.00 97.12 86 LYS A C 1
ATOM 640 O O . LYS A 1 86 ? -17.731 13.593 6.561 1.00 97.12 86 LYS A O 1
ATOM 645 N N . GLU A 1 87 ? -19.139 12.000 5.818 1.00 97.31 87 GLU A N 1
ATOM 646 C CA . GLU A 1 87 ? -18.943 11.082 6.942 1.00 97.31 87 GLU A CA 1
ATOM 647 C C . GLU A 1 87 ? -17.543 10.482 6.913 1.00 97.31 87 GLU A C 1
ATOM 649 O O . GLU A 1 87 ? -16.898 10.438 7.954 1.00 97.31 87 GLU A O 1
ATOM 654 N N . PHE A 1 88 ? -17.036 10.109 5.734 1.00 96.56 88 PHE A N 1
ATOM 655 C CA . PHE A 1 88 ? -15.689 9.561 5.623 1.00 96.56 88 PHE A CA 1
ATOM 656 C C . PHE A 1 88 ? -14.630 10.590 6.040 1.00 96.56 88 PHE A C 1
ATOM 658 O O . PHE A 1 88 ? -13.752 10.296 6.847 1.00 96.56 88 PHE A O 1
ATOM 665 N N . LEU A 1 89 ? -14.752 11.835 5.571 1.00 96.50 89 LEU A N 1
ATOM 666 C CA . LEU A 1 89 ? -13.873 12.931 5.987 1.00 96.50 89 LEU A CA 1
ATOM 667 C C . LEU A 1 89 ? -13.952 13.217 7.491 1.00 96.50 89 LEU A C 1
ATOM 669 O O . LEU A 1 89 ? -12.930 13.510 8.108 1.00 96.50 89 LEU A O 1
ATOM 673 N N . ALA A 1 90 ? -15.150 13.164 8.079 1.00 97.19 90 ALA A N 1
ATOM 674 C CA . ALA A 1 90 ? -15.322 13.350 9.516 1.00 97.19 90 ALA A CA 1
ATOM 675 C C . ALA A 1 90 ? -14.675 12.202 10.301 1.00 97.19 90 ALA A C 1
ATOM 677 O O . ALA A 1 90 ? -13.934 12.455 11.245 1.00 97.19 90 ALA A O 1
ATOM 678 N N . ALA A 1 91 ? -14.878 10.959 9.856 1.00 97.12 91 ALA A N 1
ATOM 679 C CA . ALA A 1 91 ? -14.270 9.780 10.455 1.00 97.12 91 ALA A CA 1
ATOM 680 C C . ALA A 1 91 ? -12.740 9.892 10.450 1.00 97.12 91 ALA A C 1
ATOM 682 O O . ALA A 1 91 ? -12.132 9.840 11.510 1.00 97.12 91 ALA A O 1
ATOM 683 N N . LEU A 1 92 ? -12.119 10.170 9.298 1.00 96.88 92 LEU A N 1
ATOM 684 C CA . LEU A 1 92 ? -10.661 10.335 9.184 1.00 96.88 92 LEU A CA 1
ATOM 685 C C . LEU A 1 92 ? -10.082 11.425 10.100 1.00 96.88 92 LEU A C 1
ATOM 687 O O . LEU A 1 92 ? -8.911 11.352 10.466 1.00 96.88 92 LEU A O 1
ATOM 691 N N . LYS A 1 93 ? -10.885 12.430 10.462 1.00 97.12 93 LYS A N 1
ATOM 692 C CA . LYS A 1 93 ? -10.481 13.526 11.348 1.00 97.12 93 LYS A CA 1
ATOM 693 C C . LYS A 1 93 ? -10.611 13.184 12.836 1.00 97.12 93 LYS A C 1
ATOM 695 O O . LYS A 1 93 ? -9.866 13.744 13.638 1.00 97.12 93 LYS A O 1
ATOM 700 N N . ASP A 1 94 ? -11.552 12.316 13.191 1.00 94.69 94 ASP A N 1
ATOM 701 C CA . ASP A 1 94 ? -11.959 12.089 14.582 1.00 94.69 94 ASP A CA 1
ATOM 702 C C . ASP A 1 94 ? -11.643 10.662 15.085 1.00 94.69 94 ASP A C 1
ATOM 704 O O . ASP A 1 94 ? -11.876 10.367 16.259 1.00 94.69 94 ASP A O 1
ATOM 708 N N . VAL A 1 95 ? -11.100 9.781 14.231 1.00 95.62 95 VAL A N 1
ATOM 709 C CA . VAL A 1 95 ? -10.684 8.417 14.609 1.00 95.62 95 VAL A CA 1
ATOM 710 C C . VAL A 1 95 ? -9.641 8.399 15.724 1.00 95.62 95 VAL A C 1
ATOM 712 O O . VAL A 1 95 ? -8.755 9.249 15.803 1.00 95.62 95 VAL A O 1
ATOM 715 N N . SER A 1 96 ? -9.722 7.373 16.565 1.00 94.31 96 SER A N 1
ATOM 716 C CA . SER A 1 96 ? -8.767 7.052 17.624 1.00 94.31 96 SER A CA 1
ATOM 717 C C . SER A 1 96 ? -8.150 5.660 17.413 1.00 94.31 96 SER A C 1
ATOM 719 O O . SER A 1 96 ? -8.751 4.820 16.739 1.00 94.31 96 SER A O 1
ATOM 721 N N . PRO A 1 97 ? -6.965 5.369 17.991 1.00 93.81 97 PRO A N 1
ATOM 722 C CA . PRO A 1 97 ? -6.370 4.033 17.941 1.00 93.81 97 PRO A CA 1
ATOM 723 C C . PRO A 1 97 ? -7.363 2.930 18.338 1.00 93.81 97 PRO A C 1
ATOM 725 O O . PRO A 1 97 ? -7.966 2.987 19.412 1.00 93.81 97 PRO A O 1
ATOM 728 N N . GLY A 1 98 ? -7.511 1.919 17.478 1.00 90.06 98 GLY A N 1
ATOM 729 C CA . GLY A 1 98 ? -8.448 0.806 17.648 1.00 90.06 98 GLY A CA 1
ATOM 730 C C . GLY A 1 98 ? -9.818 1.001 16.988 1.00 90.06 98 GLY A C 1
ATOM 731 O O . GLY A 1 98 ? -10.599 0.048 16.946 1.00 90.06 98 GLY A O 1
ATOM 732 N N . ASP A 1 99 ? -10.128 2.185 16.452 1.00 95.25 99 ASP A N 1
ATOM 733 C CA . ASP A 1 99 ? -11.378 2.410 15.723 1.00 95.25 99 ASP A CA 1
ATOM 734 C C . ASP A 1 99 ? -11.396 1.686 14.368 1.00 95.25 99 ASP A C 1
ATOM 736 O O . ASP A 1 99 ? -10.370 1.365 13.762 1.00 95.25 99 ASP A O 1
ATOM 740 N N . THR A 1 100 ? -12.603 1.420 13.873 1.00 96.56 100 THR A N 1
ATOM 741 C CA . THR A 1 100 ? -12.839 0.889 12.528 1.00 96.56 100 THR A CA 1
ATOM 742 C C . THR A 1 100 ? -13.780 1.800 11.770 1.00 96.56 100 THR A C 1
ATOM 744 O O . THR A 1 100 ? -14.920 1.985 12.177 1.00 96.56 100 THR A O 1
ATOM 747 N N . ILE A 1 101 ? -13.319 2.336 10.647 1.00 97.38 101 ILE A N 1
ATOM 748 C CA . ILE A 1 101 ? -14.158 3.011 9.664 1.00 97.38 101 ILE A CA 1
ATOM 749 C C . ILE A 1 101 ? -14.708 1.938 8.725 1.00 97.38 101 ILE A C 1
ATOM 751 O O . ILE A 1 101 ? -13.933 1.286 8.027 1.00 97.38 101 ILE A O 1
ATOM 755 N N . GLU A 1 102 ? -16.025 1.748 8.713 1.00 96.62 102 GLU A N 1
ATOM 756 C CA . GLU A 1 102 ? -16.703 0.788 7.837 1.00 96.62 102 GLU A CA 1
ATOM 757 C C . GLU A 1 102 ? -17.461 1.535 6.736 1.00 96.62 102 GLU A C 1
ATOM 759 O O . GLU A 1 102 ? -18.451 2.226 6.994 1.00 96.62 102 GLU A O 1
ATOM 764 N N . LEU A 1 103 ? -16.964 1.424 5.504 1.00 96.44 103 LEU A N 1
ATOM 765 C CA . LEU A 1 103 ? -17.564 2.008 4.313 1.00 96.44 103 LEU A CA 1
ATOM 766 C C . LEU A 1 103 ? -18.718 1.131 3.819 1.00 96.44 103 LEU A C 1
ATOM 768 O O . LEU A 1 103 ? -18.545 -0.056 3.534 1.00 96.44 103 LEU A O 1
ATOM 772 N N . ALA A 1 104 ? -19.889 1.738 3.661 1.00 96.31 104 ALA A N 1
ATOM 773 C CA . ALA A 1 104 ? -20.986 1.146 2.914 1.00 96.31 104 ALA A CA 1
ATOM 774 C C . ALA A 1 104 ? -20.658 1.075 1.409 1.00 96.31 104 ALA A C 1
ATOM 776 O O . ALA A 1 104 ? -19.831 1.824 0.889 1.00 96.31 104 ALA A O 1
ATOM 777 N N . ASP A 1 105 ? -21.356 0.198 0.685 1.00 95.00 105 ASP A N 1
ATOM 778 C CA . ASP A 1 105 ? -21.280 0.148 -0.777 1.00 95.00 105 ASP A CA 1
ATOM 779 C C . ASP A 1 105 ? -21.613 1.522 -1.377 1.00 95.00 105 ASP A C 1
ATOM 781 O O . ASP A 1 105 ? -22.651 2.119 -1.079 1.00 95.00 105 ASP A O 1
ATOM 785 N N . GLY A 1 106 ? -20.753 2.016 -2.263 1.00 93.44 106 GLY A N 1
ATOM 786 C CA . GLY A 1 106 ? -20.882 3.361 -2.799 1.00 93.44 106 GLY A CA 1
ATOM 787 C C . GLY A 1 106 ? -19.597 3.860 -3.437 1.00 93.44 106 GLY A C 1
ATOM 788 O O . GLY A 1 106 ? -18.546 3.234 -3.346 1.00 93.44 106 GLY A O 1
ATOM 789 N N . LYS A 1 107 ? -19.689 5.008 -4.106 1.00 91.94 107 LYS A N 1
ATOM 790 C CA . LYS A 1 107 ? -18.520 5.712 -4.636 1.00 91.94 107 LYS A CA 1
ATOM 791 C C . LYS A 1 107 ? -18.214 6.892 -3.735 1.00 91.94 107 LYS A C 1
ATOM 793 O O . LYS A 1 107 ? -19.092 7.727 -3.522 1.00 91.94 107 LYS A O 1
ATOM 798 N N . TYR A 1 108 ? -16.976 6.965 -3.274 1.00 92.44 108 TYR A N 1
ATOM 799 C CA . TYR A 1 108 ? -16.482 8.039 -2.433 1.00 92.44 108 TYR A CA 1
ATOM 800 C C . TYR A 1 108 ? -15.537 8.918 -3.243 1.00 92.44 108 TYR A C 1
ATOM 802 O O . TYR A 1 108 ? -14.546 8.414 -3.771 1.00 92.44 108 TYR A O 1
ATOM 810 N N . HIS A 1 109 ? -15.826 10.215 -3.363 1.00 91.94 109 HIS A N 1
ATOM 811 C CA . HIS A 1 109 ? -15.047 11.129 -4.197 1.00 91.94 109 HIS A CA 1
ATOM 812 C C . HIS A 1 109 ? -14.639 12.409 -3.468 1.00 91.94 109 HIS A C 1
ATOM 814 O O . HIS A 1 109 ? -15.309 13.443 -3.519 1.00 91.94 109 HIS A O 1
ATOM 820 N N . ASN A 1 110 ? -13.497 12.358 -2.779 1.00 92.81 110 ASN A N 1
ATOM 821 C CA . ASN A 1 110 ? -12.955 13.512 -2.072 1.00 92.81 110 ASN A CA 1
ATOM 822 C C . ASN A 1 110 ? -11.447 13.406 -1.812 1.00 92.81 110 ASN A C 1
ATOM 824 O O . ASN A 1 110 ? -10.792 12.439 -2.175 1.00 92.81 110 ASN A O 1
ATOM 828 N N . LYS A 1 111 ? -10.859 14.406 -1.153 1.00 91.81 111 LYS A N 1
ATOM 829 C CA . LYS A 1 111 ? -9.474 14.328 -0.684 1.00 91.81 111 LYS A CA 1
ATOM 830 C C . LYS A 1 111 ? -9.413 13.567 0.646 1.00 91.81 111 LYS A C 1
ATOM 832 O O . LYS A 1 111 ? -9.444 14.186 1.708 1.00 91.81 111 LYS A O 1
ATOM 837 N N . PHE A 1 112 ? -9.323 12.242 0.583 1.00 94.00 112 PHE A N 1
ATOM 838 C CA . PHE A 1 112 ? -9.215 11.386 1.767 1.00 94.00 112 PHE A CA 1
ATOM 839 C C . PHE A 1 112 ? -7.761 11.276 2.226 1.00 94.00 112 PHE A C 1
ATOM 841 O O . PHE A 1 112 ? -6.922 10.708 1.527 1.00 94.00 112 PHE A O 1
ATOM 848 N N . ILE A 1 113 ? -7.469 11.856 3.391 1.00 95.50 113 ILE A N 1
ATOM 849 C CA . ILE A 1 113 ? -6.146 11.820 4.018 1.00 95.50 113 ILE A CA 1
ATOM 850 C C . ILE A 1 113 ? -6.293 11.231 5.416 1.00 95.50 113 ILE A C 1
ATOM 852 O O . ILE A 1 113 ? -7.049 11.769 6.224 1.00 95.50 113 ILE A O 1
ATOM 856 N N . ALA A 1 114 ? -5.549 10.169 5.705 1.00 96.50 114 ALA A N 1
ATOM 857 C CA . ALA A 1 114 ? -5.386 9.640 7.051 1.00 96.50 114 ALA A CA 1
ATOM 858 C C . ALA A 1 114 ? -4.078 10.164 7.647 1.00 96.50 114 ALA A C 1
ATOM 860 O O . ALA A 1 114 ? -3.002 9.834 7.161 1.00 96.50 114 ALA A O 1
ATOM 861 N N . ASN A 1 115 ? -4.165 10.986 8.692 1.00 97.56 115 ASN A N 1
ATOM 862 C CA . ASN A 1 115 ? -3.004 11.577 9.373 1.00 97.56 115 ASN A CA 1
ATOM 863 C C . ASN A 1 115 ? -2.974 11.308 10.890 1.00 97.56 115 ASN A C 1
ATOM 865 O O . ASN A 1 115 ? -2.062 11.757 11.581 1.00 97.56 115 ASN A O 1
ATOM 869 N N . ILE A 1 116 ? -3.958 10.573 11.412 1.00 98.12 116 ILE A N 1
ATOM 870 C CA . ILE A 1 116 ? -3.981 10.095 12.796 1.00 98.12 116 ILE A CA 1
ATOM 871 C C . ILE A 1 116 ? -3.447 8.668 12.803 1.00 98.12 116 ILE A C 1
ATOM 873 O O . ILE A 1 116 ? -3.930 7.825 12.054 1.00 98.12 116 ILE A O 1
ATOM 877 N N . SER A 1 117 ? -2.438 8.396 13.627 1.00 98.19 117 SER A N 1
ATOM 878 C CA . SER A 1 117 ? -1.851 7.057 13.743 1.00 98.19 117 SER A CA 1
ATOM 879 C C . SER A 1 117 ? -2.609 6.195 14.745 1.00 98.19 117 SER A C 1
ATOM 881 O O . SER A 1 117 ? -3.057 6.690 15.781 1.00 98.19 117 SER A O 1
ATOM 883 N N . GLY A 1 118 ? -2.690 4.898 14.453 1.00 96.19 118 GLY A N 1
ATOM 884 C CA . GLY A 1 118 ? -2.969 3.884 15.461 1.00 96.19 118 GLY A CA 1
ATOM 885 C C . GLY A 1 118 ? -1.739 3.611 16.329 1.00 96.19 118 GLY A C 1
ATOM 886 O O . GLY A 1 118 ? -0.761 4.365 16.339 1.00 96.19 118 GLY A O 1
ATOM 887 N N . THR A 1 119 ? -1.770 2.488 17.035 1.00 92.00 119 THR A N 1
ATOM 888 C CA . THR A 1 119 ? -0.602 1.924 17.724 1.00 92.00 119 THR A CA 1
ATOM 889 C C . THR A 1 119 ? -0.466 0.444 17.386 1.00 92.00 119 THR A C 1
ATOM 891 O O . THR A 1 119 ? -1.420 -0.161 16.904 1.00 92.00 119 THR A O 1
ATOM 894 N N . GLU A 1 120 ? 0.688 -0.155 17.678 1.00 84.75 120 GLU A N 1
ATOM 895 C CA . GLU A 1 120 ? 0.950 -1.584 17.444 1.00 84.75 120 GLU A CA 1
ATOM 896 C C . GLU A 1 120 ? -0.154 -2.498 18.007 1.00 84.75 120 GLU A C 1
ATOM 898 O O . GLU A 1 120 ? -0.630 -3.392 17.315 1.00 84.75 120 GLU A O 1
ATOM 903 N N . GLY A 1 121 ? -0.624 -2.230 19.231 1.00 83.31 121 GLY A N 1
ATOM 904 C CA . GLY A 1 121 ? -1.709 -2.997 19.856 1.00 83.31 121 GLY A CA 1
ATOM 905 C C . GLY A 1 121 ? -3.126 -2.530 19.497 1.00 83.31 121 GLY A C 1
ATOM 906 O O . GLY A 1 121 ? -4.085 -3.250 19.761 1.00 83.31 121 GLY A O 1
ATOM 907 N N . LYS A 1 122 ? -3.287 -1.327 18.930 1.00 86.56 122 LYS A N 1
ATOM 908 C CA . LYS A 1 122 ? -4.591 -0.714 18.611 1.00 86.56 122 LYS A CA 1
ATOM 909 C C . LYS A 1 122 ? -4.532 -0.033 17.233 1.00 86.56 122 LYS A C 1
ATOM 911 O O . LYS A 1 122 ? -4.591 1.201 17.156 1.00 86.56 122 LYS A O 1
ATOM 916 N N . PRO A 1 123 ? -4.383 -0.801 16.136 1.00 95.12 123 PRO A N 1
ATOM 917 C CA . PRO A 1 123 ? -4.356 -0.229 14.798 1.00 95.12 123 PRO A CA 1
ATOM 918 C C . PRO A 1 123 ? -5.714 0.378 14.430 1.00 95.12 123 PRO A C 1
ATOM 920 O O . PRO A 1 123 ? -6.758 -0.082 14.897 1.00 95.12 123 PRO A O 1
ATOM 923 N N . ILE A 1 124 ? -5.709 1.400 13.576 1.00 97.62 124 ILE A N 1
ATOM 924 C CA . ILE A 1 124 ? -6.945 1.949 12.999 1.00 97.62 124 ILE A CA 1
ATOM 925 C C . ILE A 1 124 ? -7.276 1.144 11.745 1.00 97.62 124 ILE A C 1
ATOM 927 O O . ILE A 1 124 ? -6.408 0.902 10.911 1.00 97.62 124 ILE A O 1
ATOM 931 N N . THR A 1 125 ? -8.523 0.699 11.606 1.00 97.44 125 THR A N 1
ATOM 932 C CA . THR A 1 125 ? -8.950 -0.093 10.443 1.00 97.44 125 THR A CA 1
ATOM 933 C C . THR A 1 125 ? -9.830 0.737 9.514 1.00 97.44 125 THR A C 1
ATOM 935 O O . THR A 1 125 ? -10.814 1.317 9.960 1.00 97.44 125 THR A O 1
ATOM 938 N N . LEU A 1 126 ? -9.526 0.749 8.218 1.00 97.00 126 LEU A N 1
ATOM 939 C CA . LEU A 1 126 ? -10.458 1.141 7.162 1.00 97.00 126 LEU A CA 1
ATOM 940 C C . LEU A 1 126 ? -10.927 -0.130 6.459 1.00 97.00 126 LEU A C 1
ATOM 942 O O . LEU A 1 126 ? -10.095 -0.886 5.964 1.00 97.00 126 LEU A O 1
ATOM 946 N N . THR A 1 127 ? -12.236 -0.369 6.428 1.00 95.81 127 THR A N 1
ATOM 947 C CA . THR A 1 127 ? -12.822 -1.556 5.801 1.00 95.81 127 THR A CA 1
ATOM 948 C C . THR A 1 127 ? -14.069 -1.226 4.991 1.00 95.81 127 THR A C 1
ATOM 950 O O . THR A 1 127 ? -14.729 -0.225 5.251 1.00 95.81 127 THR A O 1
ATOM 953 N N . GLY A 1 128 ? -14.425 -2.083 4.040 1.00 92.62 128 GLY A N 1
ATOM 954 C CA . GLY A 1 128 ? -15.672 -2.002 3.282 1.00 92.62 128 GLY A CA 1
ATOM 955 C C . GLY A 1 128 ? -15.974 -3.315 2.566 1.00 92.62 128 GLY A C 1
ATOM 956 O O . GLY A 1 128 ? -15.475 -4.369 2.956 1.00 92.62 128 GLY A O 1
ATOM 957 N N . SER A 1 129 ? -16.799 -3.257 1.521 1.00 91.12 129 SER A N 1
ATOM 958 C CA . SER A 1 129 ? -16.877 -4.304 0.496 1.00 91.12 129 SER A CA 1
ATOM 959 C C . SER A 1 129 ? -16.141 -3.835 -0.769 1.00 91.12 129 SER A C 1
ATOM 961 O O . SER A 1 129 ? -15.887 -2.644 -0.927 1.00 91.12 129 SER A O 1
ATOM 963 N N . LYS A 1 130 ? -15.877 -4.725 -1.737 1.00 86.88 130 LYS A N 1
ATOM 964 C CA . LYS A 1 130 ? -15.336 -4.334 -3.059 1.00 86.88 130 LYS A CA 1
ATOM 965 C C . LYS A 1 130 ? -16.222 -3.350 -3.842 1.00 86.88 130 LYS A C 1
ATOM 967 O O . LYS A 1 130 ? -15.829 -2.853 -4.883 1.00 86.88 130 LYS A O 1
ATOM 972 N N . LYS A 1 131 ? -17.446 -3.085 -3.378 1.00 89.38 131 LYS A N 1
ATOM 973 C CA . LYS A 1 131 ? -18.346 -2.078 -3.957 1.00 89.38 131 LYS A CA 1
ATOM 974 C C . LYS A 1 131 ? -18.228 -0.713 -3.272 1.00 89.38 131 LYS A C 1
ATOM 976 O O . LYS A 1 131 ? -18.891 0.225 -3.712 1.00 89.38 131 LYS A O 1
ATOM 981 N N . ALA A 1 132 ? -17.439 -0.598 -2.204 1.00 92.75 132 ALA A N 1
ATOM 982 C CA . ALA A 1 132 ? -17.017 0.671 -1.629 1.00 92.75 132 ALA A CA 1
ATOM 983 C C . ALA A 1 132 ? -15.785 1.162 -2.405 1.00 92.75 132 ALA A C 1
ATOM 985 O O . ALA A 1 132 ? -14.654 0.773 -2.117 1.00 92.75 132 ALA A O 1
ATOM 986 N N . VAL A 1 133 ? -16.031 1.982 -3.426 1.00 90.81 133 VAL A N 1
ATOM 987 C CA . VAL A 1 133 ? -15.006 2.471 -4.352 1.00 90.81 133 VAL A CA 1
ATOM 988 C C . VAL A 1 133 ? -14.529 3.847 -3.909 1.00 90.81 133 VAL A C 1
ATOM 990 O O . VAL A 1 133 ? -15.277 4.826 -3.977 1.00 90.81 133 VAL A O 1
ATOM 993 N N . VAL A 1 134 ? -13.280 3.943 -3.478 1.00 90.56 134 VAL A N 1
ATOM 994 C CA . VAL A 1 134 ? -12.632 5.181 -3.064 1.00 90.56 134 VAL A CA 1
ATOM 995 C C . VAL A 1 134 ? -11.889 5.800 -4.250 1.00 90.56 134 VAL A C 1
ATOM 997 O O . VAL A 1 134 ? -11.037 5.204 -4.896 1.00 90.56 134 VAL A O 1
ATOM 1000 N N . SER A 1 135 ? -12.245 7.039 -4.564 1.00 83.81 135 SER A N 1
ATOM 1001 C CA . SER A 1 135 ? -11.808 7.757 -5.756 1.00 83.81 135 SER A CA 1
ATOM 1002 C C . SER A 1 135 ? -11.452 9.189 -5.385 1.00 83.81 135 SER A C 1
ATOM 1004 O O . SER A 1 135 ? -12.268 10.084 -5.549 1.00 83.81 135 SER A O 1
ATOM 1006 N N . GLY A 1 136 ? -10.278 9.466 -4.832 1.00 71.06 136 GLY A N 1
ATOM 1007 C CA . GLY A 1 136 ? -9.938 10.846 -4.491 1.00 71.06 136 GLY A CA 1
ATOM 1008 C C . GLY A 1 136 ? -9.466 11.698 -5.672 1.00 71.06 136 GLY A C 1
ATOM 1009 O O . GLY A 1 136 ? -9.299 11.225 -6.793 1.00 71.06 136 GLY A O 1
ATOM 1010 N N . TYR A 1 137 ? -9.286 13.003 -5.440 1.00 74.00 137 TYR A N 1
ATOM 1011 C CA . TYR A 1 137 ? -8.934 13.951 -6.511 1.00 74.00 137 TYR A CA 1
ATOM 1012 C C . TYR A 1 137 ? -7.531 13.714 -7.090 1.00 74.00 137 TYR A C 1
ATOM 1014 O O . TYR A 1 137 ? -7.365 13.703 -8.309 1.00 74.00 137 TYR A O 1
ATOM 1022 N N . ASN A 1 138 ? -6.540 13.531 -6.212 1.00 75.12 138 ASN A N 1
ATOM 1023 C CA . ASN A 1 138 ? -5.147 13.273 -6.594 1.00 75.12 138 ASN A CA 1
ATOM 1024 C C . ASN A 1 138 ? -4.804 11.790 -6.409 1.00 75.12 138 ASN A C 1
ATOM 1026 O O . ASN A 1 138 ? -4.351 11.138 -7.339 1.00 75.12 138 ASN A O 1
ATOM 1030 N N . TYR A 1 139 ? -5.102 11.268 -5.221 1.00 82.81 139 TYR A N 1
ATOM 1031 C CA . TYR A 1 139 ? -4.924 9.873 -4.825 1.00 82.81 139 TYR A CA 1
ATOM 1032 C C . TYR A 1 139 ? -6.273 9.318 -4.386 1.00 82.81 139 TYR A C 1
ATOM 1034 O O . TYR A 1 139 ? -7.104 10.091 -3.909 1.00 82.81 139 TYR A O 1
ATOM 1042 N N . GLY A 1 140 ? -6.477 8.008 -4.516 1.00 83.31 140 GLY A N 1
ATOM 1043 C CA . GLY A 1 140 ? -7.630 7.302 -3.959 1.00 83.31 140 GLY A CA 1
ATOM 1044 C C . GLY A 1 140 ? -7.684 7.526 -2.458 1.00 83.31 140 GLY A C 1
ATOM 1045 O O . GLY A 1 140 ? -8.620 8.120 -1.926 1.00 83.31 140 GLY A O 1
ATOM 1046 N N . PHE A 1 141 ? -6.586 7.162 -1.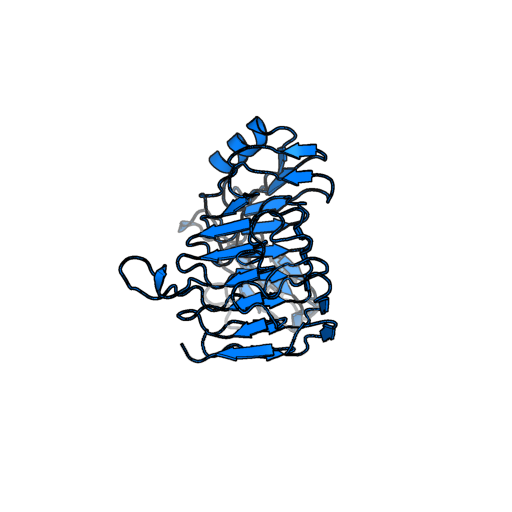809 1.00 92.69 141 PHE A N 1
ATOM 1047 C CA . PHE A 1 141 ? -6.383 7.321 -0.383 1.00 92.69 141 PHE A CA 1
ATOM 1048 C C . PHE A 1 141 ? -4.945 7.759 -0.116 1.00 92.69 141 PHE A C 1
ATOM 1050 O O . PHE A 1 141 ? -4.007 7.204 -0.689 1.00 92.69 141 PHE A O 1
ATOM 1057 N N . TRP A 1 142 ? -4.770 8.772 0.732 1.00 95.31 142 TRP A N 1
ATOM 1058 C CA . TRP A 1 142 ? -3.453 9.266 1.121 1.00 95.31 142 TRP A CA 1
ATOM 1059 C C . TRP A 1 142 ? -3.196 8.967 2.595 1.00 95.31 142 TRP A C 1
ATOM 1061 O O . TRP A 1 142 ? -3.773 9.599 3.482 1.00 95.31 142 TRP A O 1
ATOM 1071 N N . LEU A 1 143 ? -2.328 7.998 2.852 1.00 96.75 143 LEU A N 1
ATOM 1072 C CA . LEU A 1 143 ? -1.946 7.577 4.186 1.00 96.75 143 LEU A CA 1
ATOM 1073 C C . LEU A 1 143 ? -0.657 8.293 4.610 1.00 96.75 143 LEU A C 1
ATOM 1075 O O . LEU A 1 143 ? 0.403 8.104 4.024 1.00 96.75 143 LEU A O 1
ATOM 1079 N N . GLN A 1 144 ? -0.769 9.126 5.639 1.00 98.06 144 GLN A N 1
ATOM 1080 C CA . GLN A 1 144 ? 0.322 9.857 6.297 1.00 98.06 144 GLN A CA 1
ATOM 1081 C C . GLN A 1 144 ? 0.373 9.490 7.785 1.00 98.06 144 GLN A C 1
ATOM 1083 O O . GLN A 1 144 ? 0.510 10.347 8.662 1.00 98.06 144 GLN A O 1
ATOM 1088 N N . ALA A 1 145 ? 0.133 8.217 8.087 1.00 98.44 145 ALA A N 1
ATOM 1089 C CA . ALA A 1 145 ? -0.048 7.727 9.440 1.00 98.44 145 ALA A CA 1
ATOM 1090 C C . ALA A 1 145 ? 0.492 6.304 9.590 1.00 98.44 145 ALA A C 1
ATOM 1092 O O . ALA A 1 145 ? 0.734 5.603 8.608 1.00 98.44 145 ALA A O 1
ATOM 1093 N N . ASN A 1 146 ? 0.674 5.893 10.842 1.00 98.69 146 ASN A N 1
ATOM 1094 C CA . ASN A 1 146 ? 1.221 4.591 11.196 1.00 98.69 146 ASN A CA 1
ATOM 1095 C C . ASN A 1 146 ? 0.149 3.667 11.776 1.00 98.69 146 ASN A C 1
ATOM 1097 O O . ASN A 1 146 ? -0.840 4.146 12.345 1.00 98.69 146 ASN A O 1
ATOM 1101 N N . TYR A 1 147 ? 0.401 2.358 11.720 1.00 98.12 147 TYR A N 1
ATOM 1102 C CA . TYR A 1 147 ? -0.450 1.323 12.317 1.00 98.12 147 TYR A CA 1
ATOM 1103 C C . TYR A 1 147 ? -1.901 1.363 11.816 1.00 98.12 147 TYR A C 1
ATOM 1105 O O . TYR A 1 147 ? -2.855 1.344 12.598 1.00 98.12 147 TYR A O 1
ATOM 1113 N N . TRP A 1 148 ? -2.071 1.438 10.499 1.00 98.62 148 TRP A N 1
ATOM 1114 C CA . TRP A 1 148 ? -3.352 1.252 9.827 1.00 98.62 148 TRP A CA 1
ATOM 1115 C C . TRP A 1 148 ? -3.477 -0.143 9.228 1.00 98.62 148 TRP A C 1
ATOM 1117 O O . TRP A 1 148 ? -2.515 -0.701 8.707 1.00 98.62 148 TRP A O 1
ATOM 1127 N N . ILE A 1 149 ? -4.699 -0.667 9.239 1.00 98.00 149 ILE A N 1
ATOM 1128 C CA . ILE A 1 149 ? -5.112 -1.801 8.414 1.00 98.00 149 ILE A CA 1
ATOM 1129 C C . ILE A 1 149 ? -6.108 -1.263 7.389 1.00 98.00 149 ILE A C 1
ATOM 1131 O O . ILE A 1 149 ? -7.208 -0.845 7.748 1.00 98.00 149 ILE A O 1
ATOM 1135 N N . VAL A 1 150 ? -5.726 -1.249 6.117 1.00 96.06 150 VAL A N 1
ATOM 1136 C CA . VAL A 1 150 ? -6.575 -0.832 4.998 1.00 96.06 150 VAL A CA 1
ATOM 1137 C C . VAL A 1 150 ? -7.012 -2.087 4.261 1.00 96.06 150 VAL A C 1
ATOM 1139 O O . VAL A 1 150 ? -6.184 -2.775 3.666 1.00 96.06 150 VAL A O 1
ATOM 1142 N N . LYS A 1 151 ? -8.305 -2.403 4.341 1.00 90.38 151 LYS A N 1
ATOM 1143 C CA . LYS A 1 151 ? -8.865 -3.681 3.909 1.00 90.38 151 LYS A CA 1
ATOM 1144 C C . LYS A 1 151 ? -10.118 -3.514 3.058 1.00 90.38 151 LYS A C 1
ATOM 1146 O O . LYS A 1 151 ? -10.969 -2.713 3.405 1.00 90.38 151 LYS A O 1
ATOM 1151 N N . VAL A 1 152 ? -10.288 -4.336 2.020 1.00 64.19 152 VAL A N 1
ATOM 1152 C CA . VAL A 1 152 ? -11.545 -4.467 1.250 1.00 64.19 152 VAL A CA 1
ATOM 1153 C C . VAL A 1 152 ? -12.115 -3.096 0.857 1.00 64.19 152 VAL A C 1
ATOM 1155 O O . VAL A 1 152 ? -13.204 -2.678 1.254 1.00 64.19 152 VAL A O 1
ATOM 1158 N N . VAL A 1 153 ? -11.317 -2.383 0.075 1.00 64.75 153 VAL A N 1
ATOM 1159 C CA . VAL A 1 153 ? -11.692 -1.143 -0.596 1.00 64.75 153 VAL A CA 1
ATOM 1160 C C . VAL A 1 153 ? -11.258 -1.290 -2.048 1.00 64.75 153 VAL A C 1
ATOM 1162 O O . VAL A 1 153 ? -10.166 -1.793 -2.321 1.00 64.75 153 VAL A O 1
ATOM 1165 N N . ASP A 1 154 ? -12.129 -0.882 -2.960 1.00 73.31 154 ASP A N 1
ATOM 1166 C CA . ASP A 1 154 ? -11.780 -0.699 -4.365 1.00 73.31 154 ASP A CA 1
ATOM 1167 C C . ASP A 1 154 ? -11.261 0.737 -4.541 1.00 73.31 154 ASP A C 1
ATOM 1169 O O . ASP A 1 154 ? -11.855 1.672 -4.003 1.00 73.31 154 ASP A O 1
ATOM 1173 N N . SER A 1 155 ? -10.138 0.945 -5.224 1.00 72.00 155 SER A N 1
ATOM 1174 C CA . SER A 1 155 ? -9.555 2.272 -5.416 1.00 72.00 155 SER A CA 1
ATOM 1175 C C . SER A 1 155 ? -9.276 2.546 -6.882 1.00 72.00 155 SER A C 1
ATOM 1177 O O . SER A 1 155 ? -8.378 1.948 -7.469 1.00 72.00 155 SER A O 1
ATOM 1179 N N . ASN A 1 156 ? -9.978 3.532 -7.453 1.00 64.38 156 ASN A N 1
ATOM 1180 C CA . ASN A 1 156 ? -9.802 3.895 -8.864 1.00 64.38 156 ASN A CA 1
ATOM 1181 C C . ASN A 1 156 ? -8.809 5.058 -9.109 1.00 64.38 156 ASN A C 1
ATOM 1183 O O . ASN A 1 156 ? -8.773 5.705 -10.167 1.00 64.38 156 ASN A O 1
ATOM 1187 N N . LYS A 1 157 ? -8.042 5.388 -8.067 1.00 73.31 157 LYS A N 1
ATOM 1188 C CA . LYS A 1 157 ? -6.896 6.310 -8.022 1.00 73.31 157 LYS A CA 1
ATOM 1189 C C . LYS A 1 157 ? -5.865 5.726 -7.053 1.00 73.31 157 LYS A C 1
ATOM 1191 O O . LYS A 1 157 ? -6.247 4.979 -6.157 1.00 73.31 157 LYS A O 1
ATOM 1196 N N . GLY A 1 158 ? -4.580 6.031 -7.241 1.00 81.50 158 GLY A N 1
ATOM 1197 C CA . GLY A 1 158 ? -3.516 5.326 -6.522 1.00 81.50 158 GLY A CA 1
ATOM 1198 C C . GLY A 1 158 ? -3.586 5.513 -5.004 1.00 81.50 158 GLY A C 1
ATOM 1199 O O . GLY A 1 158 ? -4.127 6.517 -4.529 1.00 81.50 158 GLY A O 1
ATOM 1200 N N . ILE A 1 159 ? -3.070 4.555 -4.239 1.00 93.88 159 ILE A N 1
ATOM 1201 C CA . ILE A 1 159 ? -2.908 4.666 -2.785 1.00 93.88 159 ILE A CA 1
ATOM 1202 C C . ILE A 1 159 ? -1.496 5.172 -2.503 1.00 93.88 159 ILE A C 1
ATOM 1204 O O . ILE A 1 159 ? -0.511 4.530 -2.856 1.00 93.88 159 ILE A O 1
ATOM 1208 N N . MET A 1 160 ? -1.404 6.328 -1.852 1.00 95.94 160 MET A N 1
ATOM 1209 C CA . MET A 1 160 ? -0.134 6.988 -1.556 1.00 95.94 160 MET A CA 1
ATOM 1210 C C . MET A 1 160 ? 0.192 6.848 -0.071 1.00 95.94 160 MET A C 1
ATOM 1212 O O . MET A 1 160 ? -0.627 7.227 0.770 1.00 95.94 160 MET A O 1
ATOM 1216 N N . LEU A 1 161 ? 1.386 6.357 0.247 1.00 98.31 161 LEU A N 1
ATOM 1217 C CA . LEU A 1 161 ? 1.951 6.317 1.591 1.00 98.31 161 LEU A CA 1
ATOM 1218 C C . LEU A 1 161 ? 3.106 7.316 1.669 1.00 98.31 161 LEU A C 1
ATOM 1220 O O . LEU A 1 161 ? 4.109 7.154 0.982 1.00 98.31 161 LEU A O 1
ATOM 1224 N N . ASP A 1 162 ? 2.971 8.331 2.519 1.00 97.94 162 ASP A N 1
ATOM 1225 C CA . ASP A 1 162 ? 3.993 9.362 2.732 1.00 97.94 162 ASP A CA 1
ATOM 1226 C C . ASP A 1 162 ? 4.376 9.414 4.216 1.00 97.94 162 ASP A C 1
ATOM 1228 O O . ASP A 1 162 ? 3.576 9.835 5.054 1.00 97.94 162 ASP A O 1
ATOM 1232 N N . GLY A 1 163 ? 5.598 8.986 4.549 1.00 98.25 163 GLY A N 1
ATOM 1233 C CA . GLY A 1 163 ? 6.065 8.886 5.938 1.00 98.25 163 GLY A CA 1
ATOM 1234 C C . GLY A 1 163 ? 5.231 7.931 6.802 1.00 98.25 163 GLY A C 1
ATOM 1235 O O . GLY A 1 163 ? 5.155 8.111 8.019 1.00 98.25 163 GLY A O 1
ATOM 1236 N N . ALA A 1 164 ? 4.582 6.949 6.177 1.00 98.56 164 ALA A N 1
ATOM 1237 C CA . ALA A 1 164 ? 3.639 6.030 6.796 1.00 98.56 164 ALA A CA 1
ATOM 1238 C C . ALA A 1 164 ? 4.307 4.677 7.077 1.00 98.56 164 ALA A C 1
ATOM 1240 O O . ALA A 1 164 ? 4.935 4.093 6.194 1.00 98.56 164 ALA A O 1
ATOM 1241 N N . ASN A 1 165 ? 4.178 4.177 8.307 1.00 98.75 165 ASN A N 1
ATOM 1242 C CA . ASN A 1 165 ? 4.923 3.010 8.780 1.00 98.75 165 ASN A CA 1
ATOM 1243 C C . ASN A 1 165 ? 4.049 1.980 9.491 1.00 98.75 165 ASN A C 1
ATOM 1245 O O . ASN A 1 165 ? 3.058 2.329 10.138 1.00 98.75 165 ASN A O 1
ATOM 1249 N N . HIS A 1 166 ? 4.467 0.715 9.451 1.00 98.31 166 HIS A N 1
ATOM 1250 C CA . HIS A 1 166 ? 3.775 -0.387 10.131 1.00 98.31 166 HIS A CA 1
ATOM 1251 C C . HIS A 1 166 ? 2.304 -0.533 9.712 1.00 98.31 166 HIS A C 1
ATOM 1253 O O . HIS A 1 166 ? 1.445 -0.867 10.529 1.00 98.31 166 HIS A O 1
ATOM 1259 N N . ASN A 1 167 ? 1.998 -0.241 8.447 1.00 98.81 167 ASN A N 1
ATOM 1260 C CA . ASN A 1 167 ? 0.655 -0.381 7.901 1.00 98.81 167 ASN A CA 1
ATOM 1261 C C . ASN A 1 167 ? 0.495 -1.702 7.147 1.00 98.81 167 ASN A C 1
ATOM 1263 O O . ASN A 1 167 ? 1.441 -2.215 6.551 1.00 98.81 167 ASN A O 1
ATOM 1267 N N . ILE A 1 168 ? -0.731 -2.216 7.126 1.00 98.69 168 ILE A N 1
ATOM 1268 C CA . ILE A 1 168 ? -1.128 -3.385 6.346 1.00 98.69 168 ILE A CA 1
ATOM 1269 C C . ILE A 1 168 ? -2.169 -2.939 5.325 1.00 98.69 168 ILE A C 1
ATOM 1271 O O . ILE A 1 168 ? -3.228 -2.431 5.688 1.00 98.69 168 ILE A O 1
ATOM 1275 N N . LEU A 1 169 ? -1.869 -3.140 4.050 1.00 98.38 169 LEU A N 1
ATOM 1276 C CA . LEU A 1 169 ? -2.782 -2.995 2.928 1.00 98.38 169 LEU A CA 1
ATOM 1277 C C . LEU A 1 169 ? -3.136 -4.408 2.475 1.00 98.38 169 LEU A C 1
ATOM 1279 O O . LEU A 1 169 ? -2.261 -5.144 2.020 1.00 98.38 169 LEU A O 1
ATOM 1283 N N . GLU A 1 170 ? -4.391 -4.820 2.638 1.00 96.25 170 GLU A N 1
ATOM 1284 C CA . GLU A 1 170 ? -4.791 -6.192 2.335 1.00 96.25 170 GLU A CA 1
ATOM 1285 C C . GLU A 1 170 ? -6.127 -6.320 1.611 1.00 96.25 170 GLU A C 1
ATOM 1287 O O . GLU A 1 170 ? -7.070 -5.585 1.888 1.00 96.25 170 GLU A O 1
ATOM 1292 N N . ASP A 1 171 ? -6.230 -7.319 0.729 1.00 95.12 171 ASP A N 1
ATOM 1293 C CA . ASP A 1 171 ? -7.485 -7.656 0.036 1.00 95.12 171 ASP A CA 1
ATOM 1294 C C . ASP A 1 171 ? -8.091 -6.446 -0.703 1.00 95.12 171 ASP A C 1
ATOM 1296 O O . ASP A 1 171 ? -9.290 -6.166 -0.629 1.00 95.12 171 ASP A O 1
ATOM 1300 N N . LEU A 1 172 ? -7.219 -5.678 -1.364 1.00 94.38 172 LEU A N 1
ATOM 1301 C CA . LEU A 1 172 ? -7.575 -4.495 -2.142 1.00 94.38 172 LEU A CA 1
ATOM 1302 C C . LEU A 1 172 ? -7.742 -4.840 -3.621 1.00 94.38 172 LEU A C 1
ATOM 1304 O O . LEU A 1 172 ? -7.120 -5.774 -4.132 1.00 94.38 172 LEU A O 1
ATOM 1308 N N . GLU A 1 173 ? -8.541 -4.039 -4.316 1.00 94.88 173 GLU A N 1
ATOM 1309 C CA . GLU A 1 173 ? -8.566 -3.974 -5.778 1.00 94.88 173 GLU A CA 1
ATOM 1310 C C . GLU A 1 173 ? -8.220 -2.537 -6.183 1.00 94.88 173 GLU A C 1
ATOM 1312 O O . GLU A 1 173 ? -8.856 -1.596 -5.717 1.00 94.88 173 GLU A O 1
ATOM 1317 N N . VAL A 1 174 ? -7.147 -2.346 -6.951 1.00 95.12 174 VAL A N 1
ATOM 1318 C CA . VAL A 1 174 ? -6.636 -1.016 -7.327 1.00 95.12 174 VAL A CA 1
ATOM 1319 C C . VAL A 1 174 ? -6.535 -0.947 -8.842 1.00 95.12 174 VAL A C 1
ATOM 1321 O O . VAL A 1 174 ? -5.751 -1.693 -9.431 1.00 95.12 174 VAL A O 1
ATOM 1324 N N . HIS A 1 175 ? -7.332 -0.078 -9.470 1.00 95.00 175 HIS A N 1
ATOM 1325 C CA . HIS A 1 175 ? -7.469 -0.080 -10.927 1.00 95.00 175 HIS A CA 1
ATOM 1326 C C . HIS A 1 175 ? -7.880 1.254 -11.560 1.00 95.00 175 HIS A C 1
ATOM 1328 O O . HIS A 1 175 ? -8.139 2.226 -10.871 1.00 95.00 175 HIS A O 1
ATOM 1334 N N . ASP A 1 176 ? -7.922 1.356 -12.890 1.00 92.50 176 ASP A N 1
ATOM 1335 C CA . ASP A 1 176 ? -8.289 2.587 -13.617 1.00 92.50 176 ASP A CA 1
ATOM 1336 C C . ASP A 1 176 ? -7.474 3.840 -13.201 1.00 92.50 176 ASP A C 1
ATOM 1338 O O . ASP A 1 176 ? -7.974 4.977 -13.084 1.00 92.50 176 ASP A O 1
ATOM 1342 N N . ILE A 1 177 ? -6.177 3.639 -12.969 1.00 89.00 177 ILE A N 1
ATOM 1343 C CA . ILE A 1 177 ? -5.272 4.653 -12.430 1.00 89.00 177 ILE A CA 1
ATOM 1344 C C . ILE A 1 177 ? -4.581 5.401 -13.566 1.00 89.00 177 ILE A C 1
ATOM 1346 O O . ILE A 1 177 ? -4.192 4.835 -14.582 1.00 89.00 177 ILE A O 1
ATOM 1350 N N . LYS A 1 178 ? -4.405 6.718 -13.408 1.00 91.12 178 LYS A N 1
ATOM 1351 C CA . LYS A 1 178 ? -3.725 7.532 -14.431 1.00 91.12 178 LYS A CA 1
ATOM 1352 C C . LYS A 1 178 ? -2.208 7.328 -14.443 1.00 91.12 178 LYS A C 1
ATOM 1354 O O . LYS A 1 178 ? -1.613 7.481 -15.506 1.00 91.12 178 LYS A O 1
ATOM 1359 N N . GLN A 1 179 ? -1.637 7.050 -13.278 1.00 92.31 179 GLN A N 1
ATOM 1360 C CA . GLN A 1 179 ? -0.214 6.842 -13.015 1.00 92.31 179 GLN A CA 1
ATOM 1361 C C . GLN A 1 179 ? -0.072 5.563 -12.167 1.00 92.31 179 GLN A C 1
ATOM 1363 O O . GLN A 1 179 ? -0.721 4.571 -12.513 1.00 92.31 179 GLN A O 1
ATOM 1368 N N . GLU A 1 180 ? 0.690 5.597 -11.074 1.00 94.12 180 GLU A N 1
ATOM 1369 C CA . GLU A 1 180 ? 1.033 4.447 -10.248 1.00 94.12 180 GLU A CA 1
ATOM 1370 C C . GLU A 1 180 ? -0.108 3.974 -9.333 1.00 94.12 180 GLU A C 1
ATOM 1372 O O . GLU A 1 180 ? -0.913 4.768 -8.834 1.00 94.12 180 GLU A O 1
ATOM 1377 N N . GLY A 1 181 ? -0.179 2.661 -9.106 1.00 96.44 181 GLY A N 1
ATOM 1378 C CA . GLY A 1 181 ? -1.196 2.018 -8.275 1.00 96.44 181 GLY A CA 1
ATOM 1379 C C . GLY A 1 181 ? -0.987 2.257 -6.780 1.00 96.44 181 GLY A C 1
ATOM 1380 O O . GLY A 1 181 ? -1.842 2.852 -6.124 1.00 96.44 181 GLY A O 1
ATOM 1381 N N . ILE A 1 182 ? 0.130 1.791 -6.219 1.00 97.94 182 ILE A N 1
ATOM 1382 C CA . ILE A 1 182 ? 0.469 1.964 -4.796 1.00 97.94 182 ILE A CA 1
ATOM 1383 C C . ILE A 1 182 ? 1.896 2.489 -4.665 1.00 97.94 182 ILE A C 1
ATOM 1385 O O . ILE A 1 182 ? 2.818 1.876 -5.192 1.00 97.94 182 ILE A O 1
ATOM 1389 N N . HIS A 1 183 ? 2.097 3.579 -3.921 1.00 98.12 183 HIS A N 1
ATOM 1390 C CA . HIS A 1 183 ? 3.414 4.206 -3.766 1.00 98.12 183 HIS A CA 1
ATOM 1391 C C . HIS A 1 183 ? 3.812 4.340 -2.294 1.00 98.12 183 HIS A C 1
ATOM 1393 O O . HIS A 1 183 ? 3.143 5.024 -1.522 1.00 98.12 183 HIS A O 1
ATOM 1399 N N . PHE A 1 184 ? 4.924 3.707 -1.915 1.00 98.69 184 PHE A N 1
ATOM 1400 C CA . PHE A 1 184 ? 5.612 3.901 -0.637 1.00 98.69 184 PHE A CA 1
ATOM 1401 C C . PHE A 1 184 ? 6.692 4.971 -0.787 1.00 98.69 184 PHE A C 1
ATOM 1403 O O . PHE A 1 184 ? 7.695 4.730 -1.453 1.00 98.69 184 PHE A O 1
ATOM 1410 N N . ARG A 1 185 ? 6.491 6.143 -0.186 1.00 97.31 185 ARG A N 1
ATOM 1411 C CA . ARG A 1 185 ? 7.358 7.312 -0.364 1.00 97.31 185 ARG A CA 1
ATOM 1412 C C . ARG A 1 185 ? 7.658 8.011 0.960 1.00 97.31 185 ARG A C 1
ATOM 1414 O O . ARG A 1 185 ? 7.003 7.780 1.978 1.00 97.31 185 ARG A O 1
ATOM 1421 N N . LEU A 1 186 ? 8.650 8.898 0.951 1.00 97.19 186 LEU A N 1
ATOM 1422 C CA . LEU A 1 186 ? 9.011 9.772 2.072 1.00 97.19 186 LEU A CA 1
ATOM 1423 C C . LEU A 1 186 ? 9.383 8.982 3.331 1.00 97.19 186 LEU A C 1
ATOM 1425 O O . LEU A 1 186 ? 8.998 9.336 4.445 1.00 97.19 186 LEU A O 1
ATOM 1429 N N . ASN A 1 187 ? 10.196 7.940 3.155 1.00 98.19 187 ASN A N 1
ATOM 1430 C CA . ASN A 1 187 ? 10.632 7.020 4.203 1.00 98.19 187 ASN A CA 1
ATOM 1431 C C . ASN A 1 187 ? 9.481 6.207 4.818 1.00 98.19 187 ASN A C 1
ATOM 1433 O O . ASN A 1 187 ? 9.502 5.919 6.013 1.00 98.19 187 ASN A O 1
ATOM 1437 N N . SER A 1 188 ? 8.467 5.858 4.020 1.00 98.75 188 SER A N 1
ATOM 1438 C CA . SER A 1 188 ? 7.411 4.937 4.450 1.00 98.75 188 SER A CA 1
ATOM 1439 C C . SER A 1 188 ? 7.991 3.534 4.577 1.00 98.75 188 SER A C 1
ATOM 1441 O O . SER A 1 188 ? 8.337 2.934 3.562 1.00 98.75 188 SER A O 1
ATOM 1443 N N . ALA A 1 189 ? 8.118 3.013 5.795 1.00 98.81 189 ALA A N 1
ATOM 1444 C CA . ALA A 1 189 ? 8.843 1.778 6.076 1.00 98.81 189 ALA A CA 1
ATOM 1445 C C . ALA A 1 189 ? 8.010 0.744 6.844 1.00 98.81 189 ALA A C 1
ATOM 1447 O O . ALA A 1 189 ? 7.014 1.062 7.492 1.00 98.81 189 ALA A O 1
ATOM 1448 N N . ASP A 1 190 ? 8.447 -0.516 6.798 1.00 98.75 190 ASP A N 1
ATOM 1449 C CA . ASP A 1 190 ? 7.841 -1.611 7.568 1.00 98.75 190 ASP A CA 1
ATOM 1450 C C . ASP A 1 190 ? 6.342 -1.829 7.259 1.00 98.75 190 ASP A C 1
ATOM 1452 O O . ASP A 1 190 ? 5.577 -2.264 8.121 1.00 98.75 190 ASP A O 1
ATOM 1456 N N . ASN A 1 191 ? 5.901 -1.509 6.037 1.00 98.88 191 ASN A N 1
ATOM 1457 C CA . ASN A 1 191 ? 4.529 -1.745 5.589 1.00 98.88 191 ASN A CA 1
ATOM 1458 C C . ASN A 1 191 ? 4.403 -3.080 4.845 1.00 98.88 191 ASN A C 1
ATOM 1460 O O . ASN A 1 191 ? 5.368 -3.593 4.278 1.00 98.88 191 ASN A O 1
ATOM 1464 N N . ILE A 1 192 ? 3.188 -3.622 4.795 1.00 98.88 192 ILE A N 1
ATOM 1465 C CA . ILE A 1 192 ? 2.871 -4.859 4.080 1.00 98.88 192 ILE A CA 1
ATOM 1466 C C . ILE A 1 192 ? 1.720 -4.595 3.115 1.00 98.88 192 ILE A C 1
ATOM 1468 O O . ILE A 1 192 ? 0.632 -4.224 3.540 1.00 98.88 192 ILE A O 1
ATOM 1472 N N . LEU A 1 193 ? 1.940 -4.844 1.828 1.00 98.81 193 LEU A N 1
ATOM 1473 C CA . LEU A 1 193 ? 0.900 -4.977 0.815 1.00 98.81 193 LEU A CA 1
ATOM 1474 C C . LEU A 1 193 ? 0.690 -6.459 0.520 1.00 98.81 193 LEU A C 1
ATOM 1476 O O . LEU A 1 193 ? 1.615 -7.130 0.053 1.00 98.81 193 LEU A O 1
ATOM 1480 N N . GLN A 1 194 ? -0.513 -6.978 0.757 1.00 98.62 194 GLN A N 1
ATOM 1481 C CA . GLN A 1 194 ? -0.776 -8.399 0.573 1.00 98.62 194 GLN A CA 1
ATOM 1482 C C . GLN A 1 194 ? -2.138 -8.748 -0.013 1.00 98.62 194 GLN A C 1
ATOM 1484 O O . GLN A 1 194 ? -3.123 -8.039 0.187 1.00 98.62 194 GLN A O 1
ATOM 1489 N N . LYS A 1 195 ? -2.214 -9.908 -0.678 1.00 97.62 195 LYS A N 1
ATOM 1490 C CA . LYS A 1 195 ? -3.477 -10.521 -1.139 1.00 97.62 195 LYS A CA 1
ATOM 1491 C C . LYS A 1 195 ? -4.353 -9.573 -1.967 1.00 97.62 195 LYS A C 1
ATOM 1493 O O . LYS A 1 195 ? -5.573 -9.679 -1.926 1.00 97.62 195 LYS A O 1
ATOM 1498 N N . SER A 1 196 ? -3.739 -8.627 -2.665 1.00 97.88 196 SER A N 1
ATOM 1499 C CA . SER A 1 196 ? -4.427 -7.573 -3.406 1.00 97.88 196 SER A CA 1
ATOM 1500 C C . SER A 1 196 ? -4.306 -7.792 -4.910 1.00 97.88 196 SER A C 1
ATOM 1502 O O . SER A 1 196 ? -3.444 -8.543 -5.376 1.00 97.88 196 SER A O 1
ATOM 1504 N N . TYR A 1 197 ? -5.190 -7.148 -5.665 1.00 97.75 197 TYR A N 1
ATOM 1505 C CA . TYR A 1 197 ? -5.226 -7.187 -7.119 1.00 97.75 197 TYR A CA 1
ATOM 1506 C C . TYR A 1 197 ? -5.031 -5.780 -7.689 1.00 97.75 197 TYR A C 1
ATOM 1508 O O . TYR A 1 197 ? -5.805 -4.878 -7.381 1.00 97.75 197 TYR A O 1
ATOM 1516 N N . ILE A 1 198 ? -3.986 -5.586 -8.491 1.00 98.25 198 ILE A N 1
ATOM 1517 C CA . ILE A 1 198 ? -3.612 -4.283 -9.054 1.00 98.25 198 ILE A CA 1
ATOM 1518 C C . ILE A 1 198 ? -3.557 -4.417 -10.575 1.00 98.25 198 ILE A C 1
ATOM 1520 O O . ILE A 1 198 ? -2.857 -5.291 -11.078 1.00 98.25 198 ILE A O 1
ATOM 1524 N N . HIS A 1 199 ? -4.299 -3.595 -11.312 1.00 98.00 199 HIS A N 1
ATOM 1525 C CA . HIS A 1 199 ? -4.386 -3.674 -12.776 1.00 98.00 199 HIS A CA 1
ATOM 1526 C C . HIS A 1 199 ? -4.792 -2.324 -13.383 1.00 98.00 199 HIS A C 1
ATOM 1528 O O . HIS A 1 199 ? -5.162 -1.416 -12.653 1.00 98.00 199 HIS A O 1
ATOM 1534 N N . ASP A 1 200 ? -4.728 -2.165 -14.707 1.00 97.31 200 ASP A N 1
ATOM 1535 C CA . ASP A 1 200 ? -5.165 -0.937 -15.405 1.00 97.31 200 ASP A CA 1
ATOM 1536 C C . ASP 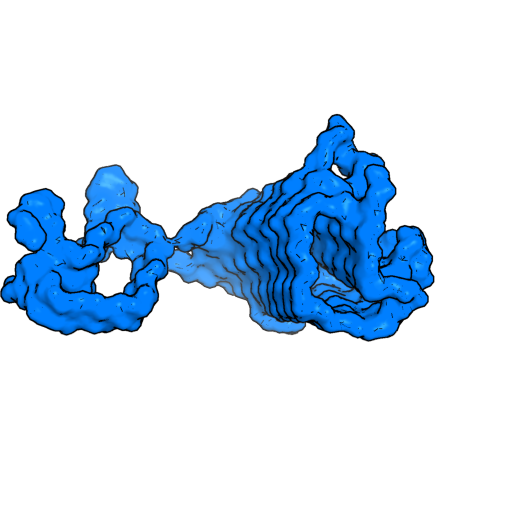A 1 200 ? -4.557 0.367 -14.822 1.00 97.31 200 ASP A C 1
ATOM 1538 O O . ASP A 1 200 ? -5.264 1.332 -14.505 1.00 97.31 200 ASP A O 1
ATOM 1542 N N . THR A 1 201 ? -3.234 0.401 -14.658 1.00 97.31 201 THR A N 1
ATOM 1543 C CA . THR A 1 201 ? -2.467 1.577 -14.209 1.00 97.31 201 THR A CA 1
ATOM 1544 C C . THR A 1 201 ? -1.795 2.282 -15.392 1.00 97.31 201 THR A C 1
ATOM 1546 O O . THR A 1 201 ? -1.630 1.717 -16.471 1.00 97.31 201 THR A O 1
ATOM 1549 N N . GLY A 1 202 ? -1.422 3.555 -15.228 1.00 95.56 202 GLY A N 1
ATOM 1550 C CA . GLY A 1 202 ? -0.788 4.331 -16.303 1.00 95.56 202 GLY A CA 1
ATOM 1551 C C . GLY A 1 202 ? -1.712 4.775 -17.445 1.00 95.56 202 GLY A C 1
ATOM 1552 O O . GLY A 1 202 ? -1.227 5.175 -18.501 1.00 95.56 202 GLY A O 1
ATOM 1553 N N . LEU A 1 203 ? -3.038 4.792 -17.253 1.00 93.69 203 LEU A N 1
ATOM 1554 C CA . LEU A 1 203 ? -4.009 5.182 -18.294 1.00 93.69 203 LEU A CA 1
ATOM 1555 C C . LEU A 1 203 ? -3.860 6.632 -18.790 1.00 93.69 203 LEU A C 1
ATOM 1557 O O . LEU A 1 203 ? -4.403 6.999 -19.832 1.00 93.69 203 LEU A O 1
ATOM 1561 N N . GLY A 1 204 ? -3.195 7.490 -18.012 1.00 91.12 204 GLY A N 1
ATOM 1562 C CA . GLY A 1 204 ? -2.923 8.883 -18.370 1.00 91.12 204 GLY A CA 1
ATOM 1563 C C . GLY A 1 204 ? -1.455 9.160 -18.686 1.00 91.12 204 GLY A C 1
ATOM 1564 O O . GLY A 1 204 ? -1.160 10.095 -19.429 1.00 91.12 204 GLY A O 1
ATOM 1565 N N . SER A 1 205 ? -0.533 8.398 -18.104 1.00 92.31 205 SER A N 1
ATOM 1566 C CA . SER A 1 205 ? 0.907 8.525 -18.329 1.00 92.31 205 SER A CA 1
ATOM 1567 C C . SER A 1 205 ? 1.562 7.147 -18.187 1.00 92.31 205 SER A C 1
ATOM 1569 O O . SER A 1 205 ? 1.947 6.787 -17.076 1.00 92.31 205 SER A O 1
ATOM 1571 N N . PRO A 1 206 ? 1.667 6.379 -19.287 1.00 93.25 206 PRO A N 1
ATOM 1572 C CA . PRO A 1 206 ? 2.124 4.990 -19.259 1.00 93.25 206 PRO A CA 1
ATOM 1573 C C . PRO A 1 206 ? 3.482 4.792 -18.581 1.00 93.25 206 PRO A C 1
ATOM 1575 O O . PRO A 1 206 ? 3.603 3.921 -17.730 1.00 93.25 206 PRO A O 1
ATOM 1578 N N . GLY A 1 207 ? 4.466 5.653 -18.865 1.00 92.69 207 GLY A N 1
ATOM 1579 C CA . GLY A 1 207 ? 5.790 5.597 -18.228 1.00 92.69 207 GLY A CA 1
ATOM 1580 C C . GLY A 1 207 ? 5.856 5.995 -16.742 1.00 92.69 207 GLY A C 1
ATOM 1581 O O . GLY A 1 207 ? 6.954 6.056 -16.198 1.00 92.69 207 GLY A O 1
ATOM 1582 N N . PHE A 1 208 ? 4.728 6.322 -16.108 1.00 93.31 208 PHE A N 1
ATOM 1583 C CA . PHE A 1 208 ? 4.579 6.490 -14.650 1.00 93.31 208 PHE A CA 1
ATOM 1584 C C . PHE A 1 208 ? 3.442 5.595 -14.139 1.00 93.31 208 PHE A C 1
ATOM 1586 O O . PHE A 1 208 ? 2.663 5.987 -13.276 1.00 93.31 208 PHE A O 1
ATOM 1593 N N . GLY A 1 209 ? 3.222 4.474 -14.821 1.00 96.62 209 GLY A N 1
ATOM 1594 C CA . GLY A 1 209 ? 2.083 3.591 -14.645 1.00 96.62 209 GLY A CA 1
ATOM 1595 C C . GLY A 1 209 ? 2.393 2.359 -13.816 1.00 96.62 209 GLY A C 1
ATOM 1596 O O . GLY A 1 209 ? 1.833 1.311 -14.124 1.00 96.62 209 GLY A O 1
ATOM 1597 N N . GLU A 1 210 ? 3.297 2.438 -12.843 1.00 98.25 210 GLU A N 1
ATOM 1598 C CA . GLU A 1 210 ? 3.760 1.282 -12.076 1.00 98.25 210 GLU A CA 1
ATOM 1599 C C . GLU A 1 210 ? 2.618 0.663 -11.256 1.00 98.25 210 GLU A C 1
ATOM 1601 O O . GLU A 1 210 ? 1.736 1.364 -10.752 1.00 98.25 210 GLU A O 1
ATOM 1606 N N . GLY A 1 211 ? 2.624 -0.658 -11.082 1.00 98.19 211 GLY A N 1
ATOM 1607 C CA . GLY A 1 211 ? 1.671 -1.312 -10.180 1.00 98.19 211 GLY A CA 1
ATOM 1608 C C . GLY A 1 211 ? 1.955 -0.920 -8.727 1.00 98.19 211 GLY A C 1
ATOM 1609 O O . GLY A 1 211 ? 1.094 -0.379 -8.024 1.00 98.19 211 GLY A O 1
ATOM 1610 N N . VAL A 1 212 ? 3.197 -1.153 -8.301 1.00 98.81 212 VAL A N 1
ATOM 1611 C CA . VAL A 1 212 ? 3.729 -0.792 -6.985 1.00 98.81 212 VAL A CA 1
ATOM 1612 C C . VAL A 1 212 ? 5.054 -0.051 -7.143 1.00 98.81 212 VAL A C 1
ATOM 1614 O O . VAL A 1 212 ? 5.963 -0.529 -7.809 1.00 98.81 212 VAL A O 1
ATOM 1617 N N . TYR A 1 213 ? 5.190 1.085 -6.470 1.00 98.44 213 TYR A N 1
ATOM 1618 C CA . TYR A 1 213 ? 6.382 1.926 -6.482 1.00 98.44 213 TYR A CA 1
ATOM 1619 C C . TYR A 1 213 ? 6.946 2.024 -5.059 1.00 98.44 213 TYR A C 1
ATOM 1621 O O . TYR A 1 213 ? 6.247 2.453 -4.137 1.00 98.44 213 TYR A O 1
ATOM 1629 N N . ILE A 1 214 ? 8.208 1.638 -4.850 1.00 98.75 214 ILE A N 1
ATOM 1630 C CA . ILE A 1 214 ? 8.855 1.661 -3.527 1.00 98.75 214 ILE A CA 1
ATOM 1631 C C . ILE A 1 214 ? 10.030 2.642 -3.520 1.00 98.75 214 ILE A C 1
ATOM 1633 O O . ILE A 1 214 ? 11.029 2.433 -4.202 1.00 98.75 214 ILE A O 1
ATOM 1637 N N . GLY A 1 215 ? 9.933 3.692 -2.706 1.00 98.12 215 GLY A N 1
ATOM 1638 C CA . GLY A 1 215 ? 10.926 4.754 -2.573 1.00 98.12 215 GLY A CA 1
ATOM 1639 C C . GLY A 1 215 ? 10.722 5.899 -3.563 1.00 98.12 215 GLY A C 1
ATOM 1640 O O . GLY A 1 215 ? 9.618 6.168 -4.032 1.00 98.12 215 GLY A O 1
ATOM 1641 N N . SER A 1 216 ? 11.812 6.592 -3.884 1.00 96.94 216 SER A N 1
ATOM 1642 C CA . SER A 1 216 ? 11.833 7.715 -4.823 1.00 96.94 216 SER A CA 1
ATOM 1643 C C . SER A 1 216 ? 13.087 7.652 -5.677 1.00 96.94 216 SER A C 1
ATOM 1645 O O . SER A 1 216 ? 14.160 7.344 -5.159 1.00 96.94 216 SER A O 1
ATOM 1647 N N . ALA A 1 217 ? 12.970 8.017 -6.955 1.00 94.94 217 ALA A N 1
ATOM 1648 C CA . ALA A 1 217 ? 14.143 8.210 -7.802 1.00 94.94 217 ALA A CA 1
ATOM 1649 C C . ALA A 1 217 ? 15.114 9.248 -7.190 1.00 94.94 217 ALA A C 1
ATOM 1651 O O . ALA A 1 217 ? 14.651 10.196 -6.549 1.00 94.94 217 ALA A O 1
ATOM 1652 N N . VAL A 1 218 ? 16.430 9.143 -7.432 1.00 94.62 218 VAL A N 1
ATOM 1653 C CA . VAL A 1 218 ? 17.465 10.062 -6.903 1.00 94.62 218 VAL A CA 1
ATOM 1654 C C . VAL A 1 218 ? 17.117 11.517 -7.187 1.00 94.62 218 VAL A C 1
ATOM 1656 O O . VAL A 1 218 ? 17.281 12.385 -6.331 1.00 94.62 218 VAL A O 1
ATOM 1659 N N . SER A 1 219 ? 16.609 11.798 -8.389 1.00 94.31 219 SER A N 1
ATOM 1660 C CA . SER A 1 219 ? 16.200 13.143 -8.806 1.00 94.31 219 SER A CA 1
ATOM 1661 C C . SER A 1 219 ? 15.066 13.734 -7.961 1.00 94.31 219 SER A C 1
ATOM 1663 O O . SER A 1 219 ? 14.902 14.952 -7.949 1.00 94.31 219 SER A O 1
ATOM 1665 N N . ASN A 1 220 ? 14.321 12.893 -7.243 1.00 94.44 220 ASN A N 1
ATOM 1666 C CA . ASN A 1 220 ? 13.177 13.258 -6.411 1.00 94.44 220 ASN A CA 1
ATOM 1667 C C . ASN A 1 220 ? 13.488 13.202 -4.904 1.00 94.44 220 ASN A C 1
ATOM 1669 O O . ASN A 1 220 ? 12.603 13.451 -4.090 1.00 94.44 220 ASN A O 1
ATOM 1673 N N . TRP A 1 221 ? 14.726 12.892 -4.510 1.00 96.38 221 TRP A N 1
ATOM 1674 C CA . TRP A 1 221 ? 15.132 12.848 -3.106 1.00 96.38 221 TRP A CA 1
ATOM 1675 C C . TRP A 1 221 ? 15.032 14.218 -2.424 1.00 96.38 221 TRP A C 1
ATOM 1677 O O . TRP A 1 221 ? 15.706 15.183 -2.804 1.00 96.38 221 TRP A O 1
ATOM 1687 N N . GLU A 1 222 ? 14.230 14.303 -1.359 1.00 93.12 222 GLU A N 1
ATOM 1688 C CA . GLU A 1 222 ? 14.031 15.547 -0.617 1.00 93.12 222 GLU A CA 1
ATOM 1689 C C . GLU A 1 222 ? 15.330 16.013 0.051 1.00 93.12 222 GLU A C 1
ATOM 1691 O O . GLU A 1 222 ? 15.947 15.323 0.868 1.00 93.12 222 GLU A O 1
ATOM 1696 N N . GLY A 1 223 ? 15.782 17.213 -0.321 1.00 93.56 223 GLY A N 1
ATOM 1697 C CA . GLY A 1 223 ? 17.052 17.758 0.160 1.00 93.56 223 GLY A CA 1
ATOM 1698 C C . GLY A 1 223 ? 18.271 16.911 -0.227 1.00 93.56 223 GLY A C 1
ATOM 1699 O O . GLY A 1 223 ? 19.288 16.980 0.464 1.00 93.56 223 GLY A O 1
ATOM 1700 N N . GLY A 1 224 ? 18.164 16.097 -1.286 1.00 94.50 224 GLY A N 1
ATOM 1701 C CA . GLY A 1 224 ? 19.215 15.183 -1.737 1.00 94.50 224 GLY A CA 1
ATOM 1702 C C . GLY A 1 224 ? 19.445 13.986 -0.812 1.00 94.50 224 GLY A C 1
ATOM 1703 O O . GLY A 1 224 ? 20.489 13.341 -0.906 1.00 94.50 224 GLY A O 1
ATOM 1704 N N . LYS A 1 225 ? 18.515 13.703 0.110 1.00 96.62 225 LYS A N 1
ATOM 1705 C CA . LYS A 1 225 ? 18.609 12.564 1.027 1.00 96.62 225 LYS A CA 1
ATOM 1706 C C . LYS A 1 225 ? 17.853 11.357 0.470 1.00 96.62 225 LYS A C 1
ATOM 1708 O O . LYS A 1 225 ? 16.703 11.533 0.075 1.00 96.62 225 LYS A O 1
ATOM 1713 N N . PRO A 1 226 ? 18.448 10.151 0.509 1.00 96.69 226 PRO A N 1
ATOM 1714 C CA . PRO A 1 226 ? 17.769 8.938 0.080 1.00 96.69 226 PRO A CA 1
ATOM 1715 C C . PRO A 1 226 ? 16.406 8.749 0.740 1.00 96.69 226 PRO A C 1
ATOM 1717 O O . PRO A 1 226 ? 16.289 8.914 1.955 1.00 96.69 226 PRO A O 1
ATOM 1720 N N . ASP A 1 227 ? 15.414 8.358 -0.057 1.00 97.94 227 ASP A N 1
ATOM 1721 C CA . ASP A 1 227 ? 14.116 7.904 0.438 1.00 97.94 227 ASP A CA 1
ATOM 1722 C C . ASP A 1 227 ? 14.265 6.499 1.043 1.00 97.94 227 ASP A C 1
ATOM 1724 O O . ASP A 1 227 ? 14.396 5.504 0.328 1.00 97.94 227 ASP A O 1
ATOM 1728 N N . LYS A 1 228 ? 14.276 6.426 2.378 1.00 97.62 228 LYS A N 1
ATOM 1729 C CA . LYS A 1 228 ? 14.436 5.194 3.163 1.00 97.62 228 LYS A CA 1
ATOM 1730 C C . LYS A 1 228 ? 13.116 4.457 3.344 1.00 97.62 228 LYS A C 1
ATOM 1732 O O . LYS A 1 228 ? 12.725 4.136 4.466 1.00 97.62 228 LYS A O 1
ATOM 1737 N N . SER A 1 229 ? 12.409 4.212 2.245 1.00 98.50 229 SER A N 1
ATOM 1738 C CA . SER A 1 229 ? 11.195 3.387 2.221 1.00 98.50 229 SER A CA 1
ATOM 1739 C C . SER A 1 229 ? 11.547 1.899 2.370 1.00 98.50 229 SER A C 1
ATOM 1741 O O . SER A 1 229 ? 11.319 1.078 1.481 1.00 98.50 229 SER A O 1
ATOM 1743 N N . ASP A 1 230 ? 12.186 1.577 3.493 1.00 98.75 230 ASP A N 1
ATOM 1744 C CA . ASP A 1 230 ? 12.835 0.303 3.774 1.00 98.75 230 ASP A CA 1
ATOM 1745 C C . ASP A 1 230 ? 11.856 -0.728 4.345 1.00 98.75 230 ASP A C 1
ATOM 1747 O O . ASP A 1 230 ? 10.854 -0.389 4.974 1.00 98.75 230 ASP A O 1
ATOM 1751 N N . ARG A 1 231 ? 12.197 -2.014 4.209 1.00 98.75 231 ARG A N 1
ATOM 1752 C CA . ARG A 1 231 ? 11.493 -3.144 4.850 1.00 98.75 231 ARG A CA 1
ATOM 1753 C C . ARG A 1 231 ? 10.006 -3.238 4.493 1.00 98.75 231 ARG A C 1
ATOM 1755 O O . ARG A 1 231 ? 9.247 -3.914 5.185 1.00 98.75 231 ARG A O 1
ATOM 1762 N N . ASN A 1 232 ? 9.593 -2.603 3.398 1.00 98.88 232 ASN A N 1
ATOM 1763 C CA . ASN A 1 232 ? 8.269 -2.811 2.830 1.00 98.88 232 ASN A CA 1
ATOM 1764 C C . ASN A 1 232 ? 8.184 -4.203 2.202 1.00 98.88 232 ASN A C 1
ATOM 1766 O O . ASN A 1 232 ? 9.154 -4.710 1.631 1.00 98.88 232 ASN A O 1
ATOM 1770 N N . GLN A 1 233 ? 7.015 -4.821 2.312 1.00 98.88 233 GLN A N 1
ATOM 1771 C CA . GLN A 1 233 ? 6.772 -6.167 1.817 1.00 98.88 233 GLN A CA 1
ATOM 1772 C C . GLN A 1 233 ? 5.603 -6.174 0.838 1.00 98.88 233 GLN A C 1
ATOM 1774 O O . GLN A 1 233 ? 4.554 -5.598 1.115 1.00 98.88 233 GLN A O 1
ATOM 1779 N N . VAL A 1 234 ? 5.773 -6.858 -0.291 1.00 98.88 234 VAL A N 1
ATOM 1780 C CA . VAL A 1 234 ? 4.743 -7.059 -1.317 1.00 98.88 234 VAL A CA 1
ATOM 1781 C C . VAL A 1 234 ? 4.534 -8.562 -1.455 1.00 98.88 234 VAL A C 1
ATOM 1783 O O . VAL A 1 234 ? 5.392 -9.268 -1.987 1.00 98.88 234 VAL A O 1
ATOM 1786 N N . LEU A 1 235 ? 3.433 -9.067 -0.893 1.00 98.81 235 LEU A N 1
ATOM 1787 C CA . LEU A 1 235 ? 3.232 -10.488 -0.612 1.00 98.81 235 LEU A CA 1
ATOM 1788 C C . LEU A 1 235 ? 1.925 -11.046 -1.195 1.00 98.81 235 LEU A C 1
ATOM 1790 O O . LEU A 1 235 ? 0.836 -10.643 -0.796 1.00 98.81 235 LEU A O 1
ATOM 1794 N N . ASN A 1 236 ? 1.990 -12.109 -1.993 1.00 98.44 236 ASN A N 1
ATOM 1795 C CA . ASN A 1 236 ? 0.797 -12.838 -2.458 1.00 98.44 236 ASN A CA 1
ATOM 1796 C C . ASN A 1 236 ? -0.209 -11.963 -3.239 1.00 98.44 236 ASN A C 1
ATOM 1798 O O . ASN A 1 236 ? -1.419 -12.151 -3.103 1.00 98.44 236 ASN A O 1
ATOM 1802 N N . ASN A 1 237 ? 0.263 -10.974 -3.998 1.00 98.75 237 ASN A N 1
ATOM 1803 C CA . ASN A 1 237 ? -0.589 -10.114 -4.822 1.00 98.75 237 ASN A CA 1
ATOM 1804 C C . ASN A 1 237 ? -0.690 -10.645 -6.254 1.00 98.75 237 ASN A C 1
ATOM 1806 O O . ASN A 1 237 ? 0.186 -11.369 -6.724 1.00 98.75 237 ASN A O 1
ATOM 1810 N N . ARG A 1 238 ? -1.741 -10.236 -6.965 1.00 98.69 238 ARG A N 1
ATOM 1811 C CA . ARG A 1 238 ? -1.818 -10.336 -8.424 1.00 98.69 238 ARG A CA 1
ATOM 1812 C C . ARG A 1 238 ? -1.644 -8.937 -9.006 1.00 98.69 238 ARG A C 1
ATOM 1814 O O . ARG A 1 238 ? -2.383 -8.035 -8.620 1.00 98.69 238 ARG A O 1
ATOM 1821 N N . ILE A 1 239 ? -0.685 -8.753 -9.903 1.00 98.81 239 ILE A N 1
ATOM 1822 C CA . ILE A 1 239 ? -0.399 -7.453 -10.516 1.00 98.81 239 ILE A CA 1
ATOM 1823 C C . ILE A 1 239 ? -0.395 -7.628 -12.037 1.00 98.81 239 ILE A C 1
ATOM 1825 O O . ILE A 1 239 ? 0.238 -8.543 -12.554 1.00 98.81 239 ILE A O 1
ATOM 1829 N N . GLY A 1 240 ? -1.160 -6.795 -12.737 1.00 98.31 240 GLY A N 1
ATOM 1830 C CA . GLY A 1 240 ? -1.482 -6.972 -14.151 1.00 98.31 240 GLY A CA 1
ATOM 1831 C C . GLY A 1 240 ? -2.771 -7.782 -14.386 1.00 98.31 240 GLY A C 1
ATOM 1832 O O . GLY A 1 240 ? -3.256 -8.474 -13.484 1.00 98.31 240 GLY A O 1
ATOM 1833 N N . PRO A 1 241 ? -3.360 -7.735 -15.593 1.00 98.38 241 PRO A 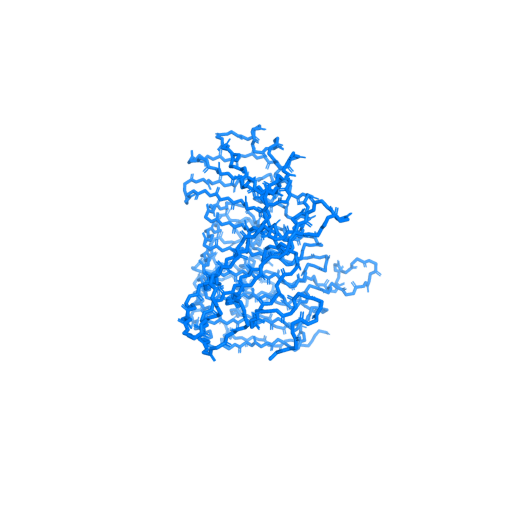N 1
ATOM 1834 C CA . PRO A 1 241 ? -2.833 -7.083 -16.791 1.00 98.38 241 PRO A CA 1
ATOM 1835 C C . PRO A 1 241 ? -3.015 -5.558 -16.779 1.00 98.38 241 PRO A C 1
ATOM 1837 O O . PRO A 1 241 ? -3.571 -4.973 -15.851 1.00 98.38 241 PRO A O 1
ATOM 1840 N N . ASN A 1 242 ? -2.563 -4.920 -17.852 1.00 98.19 242 ASN A N 1
ATOM 1841 C CA . ASN A 1 242 ? -2.684 -3.494 -18.145 1.00 98.19 242 ASN A CA 1
ATOM 1842 C C . ASN A 1 242 ? -2.013 -2.592 -17.109 1.00 98.19 242 ASN A C 1
ATOM 1844 O O . ASN A 1 242 ? -2.456 -1.472 -16.866 1.00 98.19 242 ASN A O 1
ATOM 1848 N N . VAL A 1 243 ? -0.931 -3.074 -16.510 1.00 98.44 243 VAL A N 1
ATOM 1849 C CA . VAL A 1 243 ? 0.011 -2.213 -15.805 1.00 98.44 243 VAL A CA 1
ATOM 1850 C C . VAL A 1 243 ? 0.993 -1.685 -16.844 1.00 98.44 243 VAL A C 1
ATOM 1852 O O . VAL A 1 243 ? 1.657 -2.461 -17.526 1.00 98.44 243 VAL A O 1
ATOM 1855 N N . ALA A 1 244 ? 0.980 -0.370 -17.069 1.00 97.88 244 ALA A N 1
ATOM 1856 C CA . ALA A 1 244 ? 1.643 0.214 -18.233 1.00 97.88 244 ALA A CA 1
ATOM 1857 C C . ALA A 1 244 ? 3.166 0.374 -18.077 1.00 97.88 244 ALA A C 1
ATOM 1859 O O . ALA A 1 244 ? 3.864 0.431 -19.096 1.00 97.88 244 ALA A O 1
ATOM 1860 N N . ALA A 1 245 ? 3.666 0.455 -16.841 1.00 97.81 245 ALA A N 1
ATOM 1861 C CA . ALA A 1 245 ? 5.093 0.404 -16.516 1.00 97.81 245 ALA A CA 1
ATOM 1862 C C . ALA A 1 245 ? 5.435 -0.938 -15.833 1.00 97.81 245 ALA A C 1
ATOM 1864 O O . ALA A 1 245 ? 4.753 -1.928 -16.083 1.00 97.81 245 ALA A O 1
ATOM 1865 N N . GLU A 1 246 ? 6.476 -1.000 -15.003 1.00 98.44 246 GLU A N 1
ATOM 1866 C CA . GLU A 1 246 ? 6.790 -2.184 -14.202 1.00 98.44 246 GLU A CA 1
ATOM 1867 C C . GLU A 1 246 ? 5.668 -2.505 -13.200 1.00 98.44 246 GLU A C 1
ATOM 1869 O O . GLU A 1 246 ? 5.107 -1.623 -12.539 1.00 98.44 246 GLU A O 1
ATOM 1874 N N . GLU A 1 247 ? 5.357 -3.788 -13.019 1.00 98.62 247 GLU A N 1
ATOM 1875 C CA . GLU A 1 247 ? 4.453 -4.237 -11.964 1.00 98.62 247 GLU A CA 1
ATOM 1876 C C . GLU A 1 247 ? 4.964 -3.856 -10.574 1.00 98.62 247 GLU A C 1
ATOM 1878 O O . GLU A 1 247 ? 4.165 -3.461 -9.719 1.00 98.62 247 GLU A O 1
ATOM 1883 N N . ILE A 1 248 ? 6.280 -3.929 -10.352 1.00 98.81 248 ILE A N 1
ATOM 1884 C CA . ILE A 1 248 ? 6.938 -3.417 -9.149 1.00 98.81 248 ILE A CA 1
ATOM 1885 C C . ILE A 1 248 ? 8.228 -2.680 -9.527 1.00 98.81 248 ILE A C 1
ATOM 1887 O O . ILE A 1 248 ? 9.184 -3.291 -9.999 1.00 98.81 248 ILE A O 1
ATOM 1891 N N . ASP A 1 249 ? 8.306 -1.389 -9.217 1.00 98.50 249 ASP A N 1
ATOM 1892 C CA . ASP A 1 249 ? 9.537 -0.608 -9.334 1.00 98.50 249 ASP A CA 1
ATOM 1893 C C . ASP A 1 249 ? 10.104 -0.277 -7.946 1.00 98.50 249 ASP A C 1
ATOM 1895 O O . ASP A 1 249 ? 9.512 0.457 -7.145 1.00 98.50 249 ASP A O 1
ATOM 1899 N N . ILE A 1 250 ? 11.275 -0.839 -7.653 1.00 98.62 250 ILE A N 1
ATOM 1900 C CA . ILE A 1 250 ? 12.010 -0.611 -6.414 1.00 98.62 250 ILE A CA 1
ATOM 1901 C C . ILE A 1 250 ? 13.083 0.430 -6.687 1.00 98.62 250 ILE A C 1
ATOM 1903 O O . ILE A 1 250 ? 14.105 0.135 -7.310 1.00 98.62 250 ILE A O 1
ATOM 1907 N N . LYS A 1 251 ? 12.899 1.636 -6.153 1.00 97.81 251 LYS A N 1
ATOM 1908 C CA . LYS A 1 251 ? 13.863 2.720 -6.311 1.00 97.81 251 LYS A CA 1
ATOM 1909 C C . LYS A 1 251 ? 15.043 2.612 -5.364 1.00 97.81 251 LYS A C 1
ATOM 1911 O O . LYS A 1 251 ? 14.977 2.095 -4.244 1.00 97.81 251 LYS A O 1
ATOM 1916 N N . GLU A 1 252 ? 16.128 3.185 -5.844 1.00 97.25 252 GLU A N 1
ATOM 1917 C CA . GLU A 1 252 ? 17.354 3.433 -5.127 1.00 97.25 252 GLU A CA 1
ATOM 1918 C C . GLU A 1 252 ? 17.128 4.203 -3.818 1.00 97.25 252 GLU A C 1
ATOM 1920 O O . GLU A 1 252 ? 16.219 5.021 -3.671 1.00 97.25 252 GLU A O 1
ATOM 1925 N N . GLY A 1 253 ? 17.981 3.928 -2.833 1.00 96.56 253 GLY A N 1
ATOM 1926 C CA . GLY A 1 253 ? 17.859 4.481 -1.485 1.00 96.56 253 GLY A CA 1
ATOM 1927 C C . GLY A 1 253 ? 17.016 3.629 -0.535 1.00 96.56 253 GLY A C 1
ATOM 1928 O O . GLY A 1 253 ? 17.336 3.635 0.660 1.00 96.56 253 GLY A O 1
ATOM 1929 N N . SER A 1 254 ? 16.052 2.861 -1.063 1.00 98.19 254 SER A N 1
ATOM 1930 C CA . SER A 1 254 ? 15.270 1.873 -0.310 1.00 98.19 254 SER A CA 1
ATOM 1931 C C . SER A 1 254 ? 16.044 0.567 -0.099 1.00 98.19 254 SER A C 1
ATOM 1933 O O . SER A 1 254 ? 16.905 0.198 -0.907 1.00 98.19 254 SER A O 1
ATOM 1935 N N . CYS A 1 255 ? 15.747 -0.156 0.981 1.00 98.38 255 CYS A N 1
ATOM 1936 C CA . CYS A 1 255 ? 16.391 -1.433 1.262 1.00 98.38 255 CYS A CA 1
ATOM 1937 C C . CYS A 1 255 ? 15.496 -2.476 1.920 1.00 98.38 255 CYS A C 1
ATOM 1939 O O . CYS A 1 255 ? 14.485 -2.172 2.553 1.00 98.38 255 CYS A O 1
ATOM 1941 N N . CYS A 1 256 ? 15.995 -3.712 1.902 1.00 98.31 256 CYS A N 1
ATOM 1942 C CA . CYS A 1 256 ? 15.674 -4.722 2.903 1.00 98.31 256 CYS A CA 1
ATOM 1943 C C . CYS A 1 256 ? 14.204 -5.168 2.897 1.00 98.31 256 CYS A C 1
ATOM 1945 O O . CYS A 1 256 ? 13.700 -5.649 3.912 1.00 98.31 256 CYS A O 1
ATOM 1947 N N . GLY A 1 257 ? 13.509 -4.961 1.777 1.00 98.12 257 GLY A N 1
ATOM 1948 C CA . GLY A 1 257 ? 12.132 -5.388 1.581 1.00 98.12 257 GLY A CA 1
ATOM 1949 C C . GLY A 1 257 ? 12.022 -6.831 1.097 1.00 98.12 257 GLY A C 1
ATOM 1950 O O . GLY A 1 257 ? 13.015 -7.482 0.755 1.00 98.12 257 GLY A O 1
ATOM 1951 N N . ILE A 1 258 ? 10.788 -7.327 1.061 1.00 98.75 258 ILE A N 1
ATOM 1952 C CA . ILE A 1 258 ? 10.469 -8.690 0.623 1.00 98.75 258 ILE A CA 1
ATOM 1953 C C . ILE A 1 258 ? 9.419 -8.627 -0.480 1.00 98.75 258 ILE A C 1
ATOM 1955 O O . ILE A 1 258 ? 8.330 -8.101 -0.266 1.00 98.75 258 ILE A O 1
ATOM 1959 N N . ILE A 1 259 ? 9.722 -9.208 -1.636 1.00 98.69 259 ILE A N 1
ATOM 1960 C CA . ILE A 1 259 ? 8.775 -9.393 -2.736 1.00 98.69 259 ILE A CA 1
ATOM 1961 C C . ILE A 1 259 ? 8.559 -10.892 -2.903 1.00 98.69 259 ILE A C 1
ATOM 1963 O O . ILE A 1 259 ? 9.451 -11.598 -3.381 1.00 98.69 259 ILE A O 1
ATOM 1967 N N . LYS A 1 260 ? 7.401 -11.395 -2.467 1.00 98.38 260 LYS A N 1
ATOM 1968 C CA . LYS A 1 260 ? 7.173 -12.839 -2.364 1.00 98.38 260 LYS A CA 1
ATOM 1969 C C . LYS A 1 260 ? 5.805 -13.302 -2.842 1.00 98.38 260 LYS A C 1
ATOM 1971 O O . LYS A 1 260 ? 4.791 -12.699 -2.493 1.00 98.38 260 LYS A O 1
ATOM 1976 N N . ASN A 1 261 ? 5.769 -14.453 -3.518 1.00 97.94 261 ASN A N 1
ATOM 1977 C CA . ASN A 1 261 ? 4.542 -15.152 -3.924 1.00 97.94 261 ASN A CA 1
ATOM 1978 C C . ASN A 1 261 ? 3.588 -14.307 -4.787 1.00 97.94 261 ASN A C 1
ATOM 1980 O O . ASN A 1 261 ? 2.385 -14.569 -4.807 1.00 97.94 261 ASN A O 1
ATOM 1984 N N . ASN A 1 262 ? 4.074 -13.262 -5.456 1.00 98.62 262 ASN A N 1
ATOM 1985 C CA . ASN A 1 262 ? 3.236 -12.458 -6.338 1.00 98.62 262 ASN A CA 1
ATOM 1986 C C . ASN A 1 262 ? 3.093 -13.133 -7.705 1.00 98.62 262 ASN A C 1
ATOM 1988 O O . ASN A 1 262 ? 3.989 -13.854 -8.146 1.00 98.62 262 ASN A O 1
ATOM 1992 N N . VAL A 1 263 ? 1.965 -12.871 -8.362 1.00 98.69 263 VAL A N 1
ATOM 1993 C CA . VAL A 1 263 ? 1.672 -13.307 -9.729 1.00 98.69 263 VAL A CA 1
ATOM 1994 C C . VAL A 1 263 ? 1.605 -12.082 -10.637 1.00 98.69 263 VAL A C 1
ATOM 1996 O O . VAL A 1 263 ? 0.786 -11.194 -10.395 1.00 98.69 263 VAL A O 1
ATOM 1999 N N . PHE A 1 264 ? 2.431 -12.060 -11.680 1.00 98.75 264 PHE A N 1
ATOM 2000 C CA . PHE A 1 264 ? 2.533 -10.970 -12.650 1.00 98.75 264 PHE A CA 1
ATOM 2001 C C . PHE A 1 264 ? 1.955 -11.354 -14.015 1.00 98.75 264 PHE A C 1
ATOM 2003 O O . PHE A 1 264 ? 2.176 -12.466 -14.502 1.00 98.75 264 PHE A O 1
ATOM 2010 N N . ASP A 1 265 ? 1.241 -10.422 -14.642 1.00 98.44 265 ASP A N 1
ATOM 2011 C CA . ASP A 1 265 ? 0.790 -10.514 -16.033 1.00 98.44 265 ASP A CA 1
ATOM 2012 C C . ASP A 1 265 ? 1.160 -9.233 -16.784 1.00 98.44 265 ASP A C 1
ATOM 2014 O O . ASP A 1 265 ? 0.413 -8.255 -16.764 1.00 98.44 265 ASP A 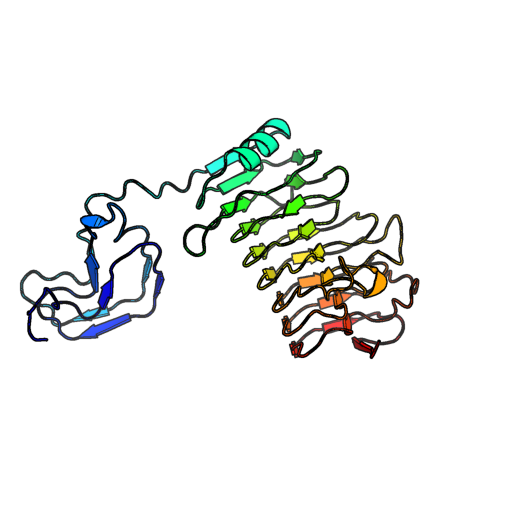O 1
ATOM 2018 N N . GLY A 1 266 ? 2.292 -9.275 -17.491 1.00 97.69 266 GLY A N 1
ATOM 2019 C CA . GLY A 1 266 ? 2.857 -8.135 -18.225 1.00 97.69 266 GLY A CA 1
ATOM 2020 C C . GLY A 1 266 ? 2.092 -7.757 -19.494 1.00 97.69 266 GLY A C 1
ATOM 2021 O O . GLY A 1 266 ? 2.500 -6.868 -20.247 1.00 97.69 266 GLY A O 1
ATOM 2022 N N . THR A 1 267 ? 0.957 -8.405 -19.770 1.00 98.38 267 THR A N 1
ATOM 2023 C CA . THR A 1 267 ? 0.078 -7.985 -20.862 1.00 98.38 267 THR A CA 1
ATOM 2024 C C . THR A 1 267 ? -0.330 -6.529 -20.650 1.00 98.38 267 THR A C 1
ATOM 2026 O O . THR A 1 267 ? -0.995 -6.216 -19.672 1.00 98.38 267 THR A O 1
ATOM 2029 N N . GLY A 1 268 ? 0.016 -5.642 -21.585 1.00 97.12 268 GLY A N 1
ATOM 2030 C CA . GLY A 1 268 ? -0.335 -4.218 -21.521 1.00 97.12 268 GLY A CA 1
ATOM 2031 C C . GLY A 1 268 ? 0.795 -3.284 -21.075 1.00 97.12 268 GLY A C 1
ATOM 2032 O O . GLY A 1 268 ? 0.595 -2.070 -21.124 1.00 97.12 268 GLY A O 1
ATOM 2033 N N . MET A 1 269 ? 1.979 -3.813 -20.739 1.00 97.81 269 MET A N 1
ATOM 2034 C CA . MET A 1 269 ? 3.186 -2.997 -20.565 1.00 97.81 269 MET A CA 1
ATOM 2035 C C . MET A 1 269 ? 3.469 -2.155 -21.817 1.00 97.81 269 MET A C 1
ATOM 2037 O O . MET A 1 269 ? 3.355 -2.627 -22.953 1.00 97.81 269 MET A O 1
ATOM 2041 N N . SER A 1 270 ? 3.859 -0.897 -21.613 1.00 96.94 270 SER A N 1
ATOM 2042 C CA . SER A 1 270 ? 4.062 0.073 -22.696 1.00 96.94 270 SER A CA 1
ATOM 2043 C C . SER A 1 270 ? 5.491 0.113 -23.242 1.00 96.94 270 SER A C 1
ATOM 2045 O O . SER A 1 270 ? 5.688 0.500 -24.395 1.00 96.94 270 SER A O 1
ATOM 2047 N N . GLY A 1 271 ? 6.492 -0.254 -22.434 1.00 94.31 271 GLY A N 1
ATOM 2048 C CA . GLY A 1 271 ? 7.908 -0.050 -22.755 1.00 94.31 271 GLY A CA 1
ATOM 2049 C C . GLY A 1 271 ? 8.396 1.394 -22.577 1.00 94.31 271 GLY A C 1
ATOM 2050 O O . GLY A 1 271 ? 9.577 1.673 -22.800 1.00 94.31 271 GLY A O 1
ATOM 2051 N N . GLU A 1 272 ? 7.523 2.337 -22.204 1.00 94.94 272 GLU A N 1
ATOM 2052 C CA . GLU A 1 272 ? 7.927 3.718 -21.927 1.00 94.94 272 GLU A CA 1
ATOM 2053 C C . GLU A 1 272 ? 8.828 3.789 -20.689 1.00 94.94 272 GLU A C 1
ATOM 2055 O O . GLU A 1 272 ? 8.717 2.977 -19.779 1.00 94.94 272 GLU A O 1
ATOM 2060 N N . ASN A 1 273 ? 9.741 4.765 -20.649 1.00 89.50 273 ASN A N 1
ATOM 2061 C CA . ASN A 1 273 ? 10.684 4.955 -19.537 1.00 89.50 273 ASN A CA 1
ATOM 2062 C C . ASN A 1 273 ? 11.486 3.698 -19.146 1.00 89.50 273 ASN A C 1
ATOM 2064 O O . ASN A 1 273 ? 11.915 3.577 -18.002 1.00 89.50 273 ASN A O 1
ATOM 2068 N N . TYR A 1 274 ? 11.772 2.829 -20.123 1.00 92.00 274 TYR A N 1
ATOM 2069 C CA . TYR A 1 274 ? 12.507 1.573 -19.936 1.00 92.00 274 TYR A CA 1
ATOM 2070 C C . TYR A 1 274 ? 11.748 0.512 -19.127 1.00 92.00 274 TYR A C 1
ATOM 2072 O O . TYR A 1 274 ? 12.394 -0.394 -18.602 1.00 92.00 274 TYR A O 1
ATOM 2080 N N . ALA A 1 275 ? 10.418 0.622 -19.057 1.00 91.56 275 ALA A N 1
ATOM 2081 C CA . ALA A 1 275 ? 9.556 -0.336 -18.384 1.00 91.56 275 ALA A CA 1
ATOM 2082 C C . ALA A 1 275 ? 9.329 -1.596 -19.218 1.00 91.56 275 ALA A C 1
ATOM 2084 O O . ALA A 1 275 ? 8.369 -1.697 -19.987 1.00 91.56 275 ALA A O 1
ATOM 2085 N N . ASP A 1 276 ? 10.247 -2.551 -19.090 1.00 95.44 276 ASP A N 1
ATOM 2086 C CA . ASP A 1 276 ? 10.275 -3.784 -19.879 1.00 95.44 276 ASP A CA 1
ATOM 2087 C C . ASP A 1 276 ? 10.431 -5.076 -19.050 1.00 95.44 276 ASP A C 1
ATOM 2089 O O . ASP A 1 276 ? 10.582 -6.160 -19.624 1.00 95.44 276 ASP A O 1
ATOM 2093 N N . SER A 1 277 ? 10.319 -4.986 -17.718 1.00 97.75 277 SER A N 1
ATOM 2094 C CA . SER A 1 277 ? 10.325 -6.134 -16.801 1.00 97.75 277 SER A CA 1
ATOM 2095 C C . SER A 1 277 ? 9.228 -6.087 -15.736 1.00 97.75 277 SER A C 1
ATOM 2097 O O . SER A 1 277 ? 8.703 -5.014 -15.455 1.00 97.75 277 SER A O 1
ATOM 2099 N N . TRP A 1 278 ? 8.892 -7.232 -15.122 1.00 98.19 278 TRP A N 1
ATOM 2100 C CA . TRP A 1 278 ? 7.892 -7.238 -14.042 1.00 98.19 278 TRP A CA 1
ATOM 2101 C C . TRP A 1 278 ? 8.387 -6.524 -12.791 1.00 98.19 278 TRP A C 1
ATOM 2103 O O . TRP A 1 278 ? 7.627 -5.859 -12.091 1.00 98.19 278 TRP A O 1
ATOM 2113 N N . ILE A 1 279 ? 9.672 -6.704 -12.484 1.00 98.62 279 ILE A N 1
ATOM 2114 C CA . ILE A 1 279 ? 10.309 -6.090 -11.326 1.00 98.62 279 ILE A CA 1
ATOM 2115 C C . ILE A 1 279 ? 11.608 -5.423 -11.767 1.00 98.62 279 ILE A C 1
ATOM 2117 O O . ILE A 1 279 ? 12.533 -6.127 -12.177 1.00 98.62 279 ILE A O 1
ATOM 2121 N N . ASP A 1 280 ? 11.718 -4.105 -11.591 1.00 98.25 280 ASP A N 1
ATOM 2122 C CA . ASP A 1 280 ? 12.997 -3.390 -11.696 1.00 98.25 280 ASP A CA 1
ATOM 2123 C C . ASP A 1 280 ? 13.545 -3.077 -10.297 1.00 98.25 280 ASP A C 1
ATOM 2125 O O . ASP A 1 280 ? 12.895 -2.435 -9.468 1.00 98.25 280 ASP A O 1
ATOM 2129 N N . VAL A 1 281 ? 14.755 -3.562 -10.015 1.00 98.25 281 VAL A N 1
ATOM 2130 C CA . VAL A 1 281 ? 15.391 -3.500 -8.698 1.00 98.25 281 VAL A CA 1
ATOM 2131 C C . VAL A 1 281 ? 16.569 -2.534 -8.727 1.00 98.25 281 VAL A C 1
ATOM 2133 O O . VAL A 1 281 ? 17.650 -2.866 -9.217 1.00 98.25 281 VAL A O 1
ATOM 2136 N N . LYS A 1 282 ? 16.377 -1.353 -8.134 1.00 97.94 282 LYS A N 1
ATOM 2137 C CA . LYS A 1 282 ? 17.432 -0.349 -7.892 1.00 97.94 282 LYS A CA 1
ATOM 2138 C C . LYS A 1 282 ? 17.776 -0.189 -6.403 1.00 97.94 282 LYS A C 1
ATOM 2140 O O . LYS A 1 282 ? 18.790 0.415 -6.062 1.00 97.94 282 LYS A O 1
ATOM 2145 N N . GLY A 1 283 ? 16.938 -0.720 -5.507 1.00 96.75 283 GLY A N 1
ATOM 2146 C CA . GLY A 1 283 ? 17.183 -0.767 -4.060 1.00 96.75 283 GLY A CA 1
ATOM 2147 C C . GLY A 1 283 ? 18.186 -1.849 -3.632 1.00 96.75 283 GLY A C 1
ATOM 2148 O O . GLY A 1 283 ? 18.679 -2.633 -4.441 1.00 96.75 283 GLY A O 1
ATOM 2149 N N . GLU A 1 284 ? 18.474 -1.923 -2.331 1.00 96.81 284 GLU A N 1
ATOM 2150 C CA . GLU A 1 284 ? 19.509 -2.814 -1.777 1.00 96.81 284 GLU A CA 1
ATOM 2151 C C . GLU A 1 284 ? 18.938 -3.903 -0.851 1.00 96.81 284 GLU A C 1
ATOM 2153 O O . GLU A 1 284 ? 17.968 -3.685 -0.133 1.00 96.81 284 GLU A O 1
ATOM 2158 N N . ASN A 1 285 ? 19.574 -5.079 -0.796 1.00 97.44 285 ASN A N 1
ATOM 2159 C CA . ASN A 1 285 ? 19.240 -6.166 0.146 1.00 97.44 285 ASN A CA 1
ATOM 2160 C C . ASN A 1 285 ? 17.775 -6.650 0.113 1.00 97.44 285 ASN A C 1
ATOM 2162 O O . ASN A 1 285 ? 17.257 -7.114 1.129 1.00 97.44 285 ASN A O 1
ATOM 2166 N N . TYR A 1 286 ? 17.100 -6.555 -1.032 1.00 98.19 286 TYR A N 1
ATOM 2167 C CA . TYR A 1 286 ? 15.764 -7.125 -1.193 1.00 98.19 286 TYR A CA 1
ATOM 2168 C C . TYR A 1 286 ? 15.817 -8.651 -1.280 1.00 98.19 286 TYR A C 1
ATOM 2170 O O . TYR A 1 286 ? 16.685 -9.222 -1.941 1.00 98.19 286 TYR A O 1
ATOM 2178 N N . THR A 1 287 ? 14.850 -9.309 -0.644 1.00 98.31 287 THR A N 1
ATOM 2179 C CA . THR A 1 287 ? 14.567 -10.730 -0.876 1.00 98.31 287 THR A CA 1
ATOM 2180 C C . THR A 1 287 ? 13.438 -10.830 -1.891 1.00 98.31 287 THR A C 1
ATOM 2182 O O . THR A 1 287 ? 12.327 -10.378 -1.621 1.00 98.31 287 THR A O 1
ATOM 2185 N N . ILE A 1 288 ? 13.719 -11.399 -3.062 1.00 98.38 288 ILE A N 1
ATOM 2186 C CA . ILE A 1 288 ? 12.736 -11.602 -4.131 1.00 98.38 288 ILE A CA 1
ATOM 2187 C C . ILE A 1 288 ? 12.634 -13.105 -4.365 1.00 98.38 288 ILE A C 1
ATOM 2189 O O . ILE A 1 288 ? 13.560 -13.711 -4.900 1.00 98.38 288 ILE A O 1
ATOM 2193 N N . GLU A 1 289 ? 11.542 -13.716 -3.913 1.00 97.19 289 GLU A N 1
ATOM 2194 C CA . GLU A 1 289 ? 11.403 -15.175 -3.874 1.00 97.19 289 GLU A CA 1
ATOM 2195 C C . GLU A 1 289 ? 10.002 -15.639 -4.276 1.00 97.19 289 GLU A C 1
ATOM 2197 O O . GLU A 1 289 ? 9.014 -14.954 -4.037 1.00 97.19 289 GLU A O 1
ATOM 2202 N N . ASP A 1 290 ? 9.917 -16.817 -4.893 1.00 97.56 290 ASP A N 1
ATOM 2203 C CA . ASP A 1 290 ? 8.658 -17.519 -5.173 1.00 97.56 290 ASP A CA 1
ATOM 2204 C C . ASP A 1 290 ? 7.603 -16.720 -5.974 1.00 97.56 290 ASP A C 1
ATOM 2206 O O . ASP A 1 290 ? 6.413 -17.015 -5.905 1.00 97.56 290 ASP A O 1
ATOM 2210 N N . ASN A 1 291 ? 8.012 -15.707 -6.745 1.00 97.38 291 ASN A N 1
ATOM 2211 C CA . ASN A 1 291 ? 7.104 -14.978 -7.634 1.00 97.38 291 ASN A CA 1
ATOM 2212 C C . ASN A 1 291 ? 6.976 -15.688 -8.991 1.00 97.38 291 ASN A C 1
ATOM 2214 O O . ASN A 1 291 ? 7.946 -16.248 -9.506 1.00 97.38 291 ASN A O 1
ATOM 2218 N N . GLU A 1 292 ? 5.792 -15.614 -9.591 1.00 97.94 292 GLU A N 1
ATOM 2219 C CA . GLU A 1 292 ? 5.487 -16.152 -10.918 1.00 97.94 292 GLU A CA 1
ATOM 2220 C C . GLU A 1 292 ? 5.069 -15.007 -11.841 1.00 97.94 292 GLU A C 1
ATOM 2222 O O . GLU A 1 292 ? 4.334 -14.117 -11.430 1.00 97.94 292 GLU A O 1
ATOM 2227 N N . GLY A 1 293 ? 5.517 -15.012 -13.094 1.00 97.19 293 GLY A N 1
ATOM 2228 C CA . GLY A 1 293 ? 5.137 -13.982 -14.054 1.00 97.19 293 GLY A CA 1
ATOM 2229 C C . GLY A 1 293 ? 5.055 -14.511 -15.477 1.00 97.19 293 GLY A C 1
ATOM 2230 O O . GLY A 1 293 ? 5.705 -15.500 -15.829 1.00 97.19 293 GLY A O 1
ATOM 2231 N N . ASN A 1 294 ? 4.256 -13.843 -16.307 1.00 96.88 294 ASN A N 1
ATOM 2232 C CA . ASN A 1 294 ? 4.220 -14.050 -17.751 1.00 96.88 294 ASN A CA 1
ATOM 2233 C C . ASN A 1 294 ? 4.143 -12.712 -18.515 1.00 96.88 294 ASN A C 1
ATOM 2235 O O . ASN A 1 294 ? 3.860 -11.662 -17.948 1.00 96.88 294 ASN A O 1
ATOM 2239 N N . HIS A 1 295 ? 4.449 -12.752 -19.814 1.00 96.75 295 HIS A N 1
ATOM 2240 C CA . HIS A 1 295 ? 4.269 -11.629 -20.748 1.00 96.75 295 HIS A CA 1
ATOM 2241 C C . HIS A 1 295 ? 5.039 -10.326 -20.449 1.00 96.75 295 HIS A C 1
ATOM 2243 O O . HIS A 1 295 ? 4.579 -9.265 -20.861 1.00 96.75 295 HIS A O 1
ATOM 2249 N N . SER A 1 296 ? 6.212 -10.371 -19.806 1.00 95.88 296 SER A N 1
ATOM 2250 C CA . SER A 1 296 ? 7.095 -9.194 -19.812 1.00 95.88 296 SER A CA 1
ATOM 2251 C C . SER A 1 296 ? 7.581 -8.869 -21.230 1.00 95.88 296 SER A C 1
ATOM 2253 O O . SER A 1 296 ? 7.595 -9.734 -22.115 1.00 95.88 296 SER A O 1
ATOM 2255 N N . LEU A 1 297 ? 7.980 -7.614 -21.462 1.00 95.94 297 LEU A N 1
ATOM 2256 C CA . LEU A 1 297 ? 8.486 -7.182 -22.769 1.00 95.94 297 LEU A CA 1
ATOM 2257 C C . LEU A 1 297 ? 9.911 -7.678 -23.046 1.00 95.94 297 LEU A C 1
ATOM 2259 O O . LEU A 1 297 ? 10.224 -7.992 -24.197 1.00 95.94 297 LEU A O 1
ATOM 2263 N N . LEU A 1 298 ? 10.762 -7.744 -22.017 1.00 97.38 298 LEU A N 1
ATOM 2264 C CA . LEU A 1 298 ? 12.155 -8.169 -22.140 1.00 97.38 298 LEU A CA 1
ATOM 2265 C C . LEU A 1 298 ? 12.552 -9.191 -21.070 1.00 97.38 298 LEU A C 1
ATOM 2267 O O . LEU A 1 298 ? 12.858 -10.335 -21.406 1.00 97.38 298 LEU A O 1
ATOM 2271 N N . ASP A 1 299 ? 12.530 -8.796 -19.797 1.00 97.38 299 ASP A N 1
ATOM 2272 C CA . ASP A 1 299 ? 13.047 -9.597 -18.682 1.00 97.38 299 ASP A CA 1
ATOM 2273 C C . ASP A 1 299 ? 11.961 -9.850 -17.637 1.00 97.38 299 ASP A C 1
ATOM 2275 O O . ASP A 1 299 ? 11.002 -9.099 -17.526 1.00 97.38 299 ASP A O 1
ATOM 2279 N N . GLY A 1 300 ? 12.074 -10.914 -16.843 1.00 96.38 300 GLY A N 1
ATOM 2280 C CA . GLY A 1 300 ? 11.166 -11.090 -15.704 1.00 96.38 300 GLY A CA 1
ATOM 2281 C C . GLY A 1 300 ? 11.507 -10.144 -14.550 1.00 96.38 300 GLY A C 1
ATOM 2282 O O . GLY A 1 300 ? 10.639 -9.491 -13.982 1.00 96.38 300 GLY A O 1
ATOM 2283 N N . ILE A 1 301 ? 12.795 -10.061 -14.217 1.00 98.25 301 ILE A N 1
ATOM 2284 C CA . ILE A 1 301 ? 13.335 -9.227 -13.142 1.00 98.25 301 ILE A CA 1
ATOM 2285 C C . ILE A 1 301 ? 14.624 -8.593 -13.658 1.00 98.25 301 ILE A C 1
ATOM 2287 O O . ILE A 1 301 ? 15.500 -9.309 -14.151 1.00 98.25 301 ILE A O 1
ATOM 2291 N N . GLN A 1 302 ? 14.764 -7.282 -13.496 1.00 97.75 302 GLN A N 1
ATOM 2292 C CA . GLN A 1 302 ? 16.000 -6.552 -13.751 1.00 97.75 302 GLN A CA 1
ATOM 2293 C C . GLN A 1 302 ? 16.604 -6.036 -12.451 1.00 97.75 302 GLN A C 1
ATOM 2295 O O . GLN A 1 302 ? 15.906 -5.673 -11.511 1.00 97.75 302 GLN A O 1
ATOM 2300 N N . VAL A 1 303 ? 17.934 -6.003 -12.404 1.00 96.38 303 VAL A N 1
ATOM 2301 C CA . VAL A 1 303 ? 18.686 -5.338 -11.337 1.00 96.38 303 VAL A CA 1
ATOM 2302 C C . VAL A 1 303 ? 19.539 -4.269 -11.994 1.00 96.38 303 VAL A C 1
ATOM 2304 O O . VAL A 1 303 ? 20.353 -4.577 -12.870 1.00 96.38 303 VAL A O 1
ATOM 2307 N N . ARG A 1 304 ? 19.355 -3.013 -11.587 1.00 88.62 304 ARG A N 1
ATOM 2308 C CA . ARG A 1 304 ? 20.038 -1.863 -12.180 1.00 88.62 304 ARG A CA 1
ATOM 2309 C C . ARG A 1 304 ? 20.887 -1.160 -11.131 1.00 88.62 304 ARG A C 1
ATOM 2311 O O . ARG A 1 304 ? 20.439 -0.849 -10.033 1.00 88.62 304 ARG A O 1
ATOM 2318 N N . HIS A 1 305 ? 22.134 -0.895 -11.499 1.00 77.56 305 HIS A N 1
ATOM 2319 C CA . HIS A 1 305 ? 23.024 -0.035 -10.731 1.00 77.56 305 HIS A CA 1
ATOM 2320 C C . HIS A 1 305 ? 22.913 1.378 -11.304 1.00 77.56 305 HIS A C 1
ATOM 2322 O O . HIS A 1 305 ? 23.335 1.608 -12.439 1.00 77.56 305 HIS A O 1
ATOM 2328 N N . THR A 1 306 ? 22.305 2.290 -10.549 1.00 63.00 306 THR A N 1
ATOM 2329 C CA . THR A 1 306 ? 22.222 3.723 -10.877 1.00 63.00 306 THR A CA 1
ATOM 2330 C C . THR A 1 306 ? 23.340 4.512 -10.221 1.00 63.00 306 THR A C 1
ATOM 2332 O O . THR A 1 306 ? 23.598 4.246 -9.025 1.00 63.00 306 THR A O 1
#

Organism: NCBI:txid334625

pLDDT: mean 88.59, std 13.11, range [50.34, 98.88]

Secondary structure (DSSP, 8-state):
---GGG--SSEEEESS--EE-S-EEE--SS-SEEEE--TTTT--S-S-EE-S-EEES--TT--SEEE------S----EEEE-SHHHHHHHHHH--TT-EEEEPSEEE-S--EE----BTTB-EEEE--TTEEE--SS-SEEE-SSSEEEES-EESS-EEEES--S-EEES-EE-S-SS-SEEEESS--S-EEES-EE-SB-SS-GGG--SEEES--GGG-GGG------S-EEES-EE-SSBSS-SEEE-TT-BS-EEES-EEE-TT---GGG--EEEEE-SBS-EEES-EEE--SSEEEEE---

InterPro domains:
  IPR006626 Parallel beta-helix repeat [SM00710] (15-37)
  IPR006626 Parallel beta-helix repeat [SM00710] (164-186)
  IPR006626 Parallel beta-helix repeat [SM00710] (188-216)
  IPR006626 Parallel beta-helix repeat [SM00710] (283-305)
  IPR011050 Pectin lyase fold/virulence factor [SSF51126] (82-294)
  IPR012334 Pectin lyase fold [G3DSA:2.160.20.10] (81-306)

Sequence (306 aa):
MSGENYADSWIDVKGEGYTIEDNEGNHSLLDGIQLHYVEKAKVGGCENKIIHDKCAGLGKGGKCVNDSSKVCEGSKKNIINVSTDKEFLAALKDVSPGDTIELADGKYHNKFIANISGTEGKPITLTGSKKAVVSGYNYGFWLQANYWIVKVVDSNKGIMLDGANHNILEDLEVHDIKQEGIHFRLNSADNILQKSYIHDTGLGSPGFGEGVYIGSAVSNWEGGKPDKSDRNQVLNNRIGPNVAAEEIDIKEGSCCGIIKNNVFDGTGMSGENYADSWIDVKGENYTIEDNEGNHSLLDGIQVRHT

Foldseek 3Di:
DPCPPNQFEPAEFWFEQAEAEAAEDEDTQAEHHEWDDDVVVLGISYHYHHYPYHYYHHHDHYYPYDRPCPDPPDADQAEQEDEALVSQQVCLVPDAFQHEDEYEQDEHEEAAERQEEHDPSGAYEYEYAQSQEQEYDAASHEYAYERYEYEHYEYLEAYEYAVYENYEDEHYEFEVYLFEHYEQENQHEHYEYEHYEFEHFNVNHLQRQEDYEAYDAQVPDDVSAGTAREAYEYYQYEFDDQRQAANYEYYASYYDYEYENYEEEPHNHNCPPNRQENYEAAYYHYHYDHYHYDDGRPYHYHYDDD